Protein AF-A0A2G2QTU4-F1 (afdb_monomer_lite)

Sequence (212 aa):
MMGLNGVSIANDNTQSPLYSKSPRQLLRDPNTAAVIIQAAVPAGSTVGDSFDVYVRAINATSLEGGKLWTTELRIGPPASFNDRQAHILGKAAGPIFVNPFAQPGVETNGVSQNIGRILDGGYVTMETEIQIYLDNPSHQRVRQMVGAINSAFPARPTDRRQTARGVDDSLIYINIPYDYKERREDFLQLVSHLTIDQSFPEVYAQRYATAL

pLDDT: mean 79.73, std 16.38, range [34.91, 94.75]

Secondary structure (DSSP, 8-state):
-PPPTT--GGG-GGGSTTTT--HHHHHT-TT---EEEEE-PPTTPPTT-EEEEEEEESS-S--TT-EEEEEEEESSS---TTS----EEEEEEEEPEE-TTPPTT--BTTB-TTEEEEEEEEEESSPPPEEEE-SS--HHHHHHHHHHHHHHSPPPTTSSS-SEEE-SSSEEEEPPPGGGSS-HHHHHHHHHT-----S-HHHHHHHHHTT-

Structure (mmCIF, N/CA/C/O backbone):
data_AF-A0A2G2QTU4-F1
#
_entry.id   AF-A0A2G2QTU4-F1
#
loop_
_atom_site.group_PDB
_atom_site.id
_atom_site.type_symbol
_atom_site.label_atom_id
_atom_site.label_alt_id
_atom_site.label_comp_id
_atom_site.label_asym_id
_atom_site.label_entity_id
_atom_site.label_seq_id
_atom_site.pdbx_PDB_ins_code
_atom_site.Cartn_x
_atom_site.Cartn_y
_atom_site.Cartn_z
_atom_site.occupancy
_atom_site.B_iso_or_equiv
_atom_site.auth_seq_id
_atom_site.auth_comp_id
_atom_site.auth_asym_id
_atom_site.auth_atom_id
_atom_site.pdbx_PDB_model_num
ATOM 1 N N . MET A 1 1 ? 15.790 -36.871 -9.070 1.00 36.75 1 MET A N 1
ATOM 2 C CA . MET A 1 1 ? 16.906 -35.906 -8.964 1.00 36.75 1 MET A CA 1
ATOM 3 C C . MET A 1 1 ? 16.414 -34.747 -8.115 1.00 36.75 1 MET A C 1
ATOM 5 O O . MET A 1 1 ? 15.394 -34.164 -8.455 1.00 36.75 1 MET A O 1
ATOM 9 N N . MET A 1 2 ? 17.038 -34.526 -6.959 1.00 34.91 2 MET A N 1
ATOM 10 C CA . MET A 1 2 ? 16.611 -33.573 -5.928 1.00 34.91 2 MET A CA 1
ATOM 11 C C . MET A 1 2 ? 16.889 -32.138 -6.398 1.00 34.91 2 MET A C 1
ATOM 13 O O . MET A 1 2 ? 18.041 -31.789 -6.645 1.00 34.91 2 MET A O 1
ATOM 17 N N . GLY A 1 3 ? 15.839 -31.331 -6.557 1.00 37.81 3 GLY A N 1
ATOM 18 C CA . GLY A 1 3 ? 15.961 -29.902 -6.838 1.00 37.81 3 GLY A CA 1
ATOM 19 C C . GLY A 1 3 ? 16.483 -29.159 -5.611 1.00 37.81 3 GLY A C 1
ATOM 20 O O . GLY A 1 3 ? 16.052 -29.423 -4.490 1.00 37.81 3 GLY A O 1
ATOM 21 N N . LEU A 1 4 ? 17.433 -28.249 -5.822 1.00 44.66 4 LEU A N 1
ATOM 22 C CA . LEU A 1 4 ? 17.931 -27.345 -4.790 1.00 44.66 4 LEU A CA 1
ATOM 23 C C . LEU A 1 4 ? 16.778 -26.481 -4.254 1.00 44.66 4 LEU A C 1
ATOM 25 O O . LEU A 1 4 ? 16.040 -25.858 -5.019 1.00 44.66 4 LEU A O 1
ATOM 29 N N . ASN A 1 5 ? 16.641 -26.462 -2.929 1.00 41.09 5 ASN A N 1
ATOM 30 C CA . ASN A 1 5 ? 15.650 -25.683 -2.194 1.00 41.09 5 ASN A CA 1
ATOM 31 C C . ASN A 1 5 ? 15.670 -24.207 -2.626 1.00 41.09 5 ASN A C 1
ATOM 33 O O . ASN A 1 5 ? 16.677 -23.525 -2.448 1.00 41.09 5 ASN A O 1
ATOM 37 N N . GLY A 1 6 ? 14.542 -23.711 -3.142 1.00 44.19 6 GLY A N 1
ATOM 38 C CA . GLY A 1 6 ? 14.292 -22.275 -3.325 1.00 44.19 6 GLY A CA 1
ATOM 39 C C . GLY A 1 6 ? 14.057 -21.794 -4.759 1.00 44.19 6 GLY A C 1
ATOM 40 O O . GLY A 1 6 ? 13.685 -20.637 -4.936 1.00 44.19 6 GLY A O 1
ATOM 41 N N . VAL A 1 7 ? 14.208 -22.647 -5.778 1.00 45.44 7 VAL A N 1
ATOM 42 C CA . VAL A 1 7 ? 13.825 -22.303 -7.159 1.00 45.44 7 VAL A CA 1
ATOM 43 C C . VAL A 1 7 ? 12.524 -23.021 -7.503 1.00 45.44 7 VAL A C 1
ATOM 45 O O . VAL A 1 7 ? 12.511 -24.205 -7.827 1.00 45.44 7 VAL A O 1
ATOM 48 N N . SER A 1 8 ? 11.406 -22.307 -7.392 1.00 38.09 8 SER A N 1
ATOM 49 C CA . SER A 1 8 ? 10.101 -22.777 -7.858 1.00 38.09 8 SER A CA 1
ATOM 50 C C . SER A 1 8 ? 10.175 -23.133 -9.347 1.00 38.09 8 SER A C 1
ATOM 52 O O . SER A 1 8 ? 10.730 -22.370 -10.133 1.00 38.09 8 SER A O 1
ATOM 54 N N . ILE A 1 9 ? 9.555 -24.247 -9.749 1.00 44.34 9 ILE A N 1
ATOM 55 C CA . ILE A 1 9 ? 9.483 -24.749 -11.141 1.00 44.34 9 ILE A CA 1
ATOM 56 C C . ILE A 1 9 ? 8.871 -23.709 -12.113 1.00 44.34 9 ILE A C 1
ATOM 58 O O . ILE A 1 9 ? 9.088 -23.772 -13.315 1.00 44.34 9 ILE A O 1
ATOM 62 N N . ALA A 1 10 ? 8.188 -22.681 -11.597 1.00 45.41 10 ALA A N 1
ATOM 63 C CA . ALA A 1 10 ? 7.714 -21.525 -12.364 1.00 45.41 10 ALA A CA 1
ATOM 64 C C . ALA A 1 10 ? 8.833 -20.597 -12.905 1.00 45.41 10 ALA A C 1
ATOM 66 O O . ALA A 1 10 ? 8.550 -19.725 -13.723 1.00 45.41 10 ALA A O 1
ATOM 67 N N . ASN A 1 11 ? 10.086 -20.777 -12.468 1.00 48.53 11 ASN A N 1
ATOM 68 C CA . ASN A 1 11 ? 11.271 -20.041 -12.926 1.00 48.53 11 ASN A CA 1
ATOM 69 C C . ASN A 1 11 ? 12.156 -20.899 -13.845 1.00 48.53 11 ASN A C 1
ATOM 71 O O . ASN A 1 11 ? 13.383 -20.905 -13.699 1.00 48.53 11 ASN A O 1
ATOM 75 N N . ASP A 1 12 ? 11.562 -21.648 -14.776 1.00 47.06 12 ASP A N 1
ATOM 76 C CA . ASP A 1 12 ? 12.336 -22.347 -15.802 1.00 47.06 12 ASP A CA 1
ATOM 77 C C . ASP A 1 12 ? 12.959 -21.336 -16.781 1.00 47.06 12 ASP A C 1
ATOM 79 O O . ASP A 1 12 ? 12.414 -20.984 -17.826 1.00 47.06 12 ASP A O 1
ATOM 83 N N . ASN A 1 13 ? 14.119 -20.812 -16.390 1.00 52.59 13 ASN A N 1
ATOM 84 C CA . ASN A 1 13 ? 14.916 -19.884 -17.178 1.00 52.59 13 ASN A CA 1
ATOM 85 C C . ASN A 1 13 ? 15.785 -20.607 -18.218 1.00 52.59 13 ASN A C 1
ATOM 87 O O . ASN A 1 13 ? 16.610 -19.945 -18.840 1.00 52.59 13 ASN A O 1
ATOM 91 N N . THR A 1 14 ? 15.641 -21.924 -18.426 1.00 54.16 14 THR A N 1
ATOM 92 C CA . THR A 1 14 ? 16.480 -22.689 -19.376 1.00 54.16 14 THR A CA 1
ATOM 93 C C . THR A 1 14 ? 16.337 -22.220 -20.825 1.00 54.16 14 THR A C 1
ATOM 95 O O . THR A 1 14 ? 17.278 -22.361 -21.601 1.00 54.16 14 THR A O 1
ATOM 98 N N . GLN A 1 15 ? 15.209 -21.591 -21.175 1.00 52.56 15 GLN A N 1
ATOM 99 C CA . GLN A 1 15 ? 14.988 -20.950 -22.481 1.00 52.56 15 GLN A CA 1
ATOM 100 C C . GLN A 1 15 ? 15.140 -19.422 -22.465 1.00 52.56 15 GLN A C 1
ATOM 102 O O . GLN A 1 15 ? 14.932 -18.761 -23.481 1.00 52.56 15 GLN A O 1
ATOM 107 N N . SER A 1 16 ? 15.499 -18.835 -21.323 1.00 59.88 16 SER A N 1
ATOM 108 C CA . SER A 1 16 ? 15.702 -17.393 -21.221 1.00 59.88 16 SER A CA 1
ATOM 109 C C . SER A 1 16 ? 17.068 -17.011 -21.813 1.00 59.88 16 SER A C 1
ATOM 111 O O . SER A 1 16 ? 18.056 -17.692 -21.519 1.00 59.88 16 SER A O 1
ATOM 113 N N . PRO A 1 17 ? 17.193 -15.886 -22.550 1.00 61.97 17 PRO A N 1
ATOM 114 C CA . PRO A 1 17 ? 18.469 -15.359 -23.071 1.00 61.97 17 PRO A CA 1
ATOM 115 C C . PRO A 1 17 ? 19.563 -15.126 -22.008 1.00 61.97 17 PRO A C 1
ATOM 117 O O . PRO A 1 17 ? 20.691 -14.743 -22.325 1.00 61.97 17 PRO A O 1
ATOM 120 N N . LEU A 1 18 ? 19.210 -15.302 -20.737 1.00 66.44 18 LEU A N 1
ATOM 121 C CA . LEU A 1 18 ? 20.008 -15.062 -19.545 1.00 66.44 18 LEU A CA 1
ATOM 122 C C . LEU A 1 18 ? 20.666 -16.336 -18.993 1.00 66.44 18 LEU A C 1
ATOM 124 O O . LEU A 1 18 ? 21.583 -16.220 -18.184 1.00 66.44 18 LEU A O 1
ATOM 128 N N . TYR A 1 19 ? 20.229 -17.532 -19.414 1.00 67.38 19 TYR A N 1
ATOM 129 C CA . TYR A 1 19 ? 20.608 -18.816 -18.802 1.00 67.38 19 TYR A CA 1
ATOM 130 C C . TYR A 1 19 ? 22.124 -19.065 -18.746 1.00 67.38 19 TYR A C 1
ATOM 132 O O . TYR A 1 19 ? 22.626 -19.658 -17.796 1.00 67.38 19 TYR A O 1
ATOM 140 N N . SER A 1 20 ? 22.872 -18.576 -19.737 1.00 76.50 20 SER A N 1
ATOM 141 C CA . SER A 1 20 ? 24.321 -18.777 -19.848 1.00 76.50 20 SER A CA 1
ATOM 142 C C . SER A 1 20 ? 25.154 -17.537 -19.498 1.00 76.50 20 SER A C 1
ATOM 144 O O . SER A 1 20 ? 26.347 -17.501 -19.807 1.00 76.50 20 SER A O 1
ATOM 146 N N . LYS A 1 21 ? 24.554 -16.492 -18.908 1.00 81.31 21 LYS A N 1
ATOM 147 C CA . LYS A 1 21 ? 25.248 -15.228 -18.609 1.00 81.31 21 LYS A CA 1
ATOM 148 C C . LYS A 1 21 ? 25.670 -15.163 -17.146 1.00 81.31 21 LYS A C 1
ATOM 150 O O . LYS A 1 21 ? 24.880 -15.391 -16.237 1.00 81.31 21 LYS A O 1
ATOM 155 N N . SER A 1 22 ? 26.921 -14.776 -16.907 1.00 86.69 22 SER A N 1
ATOM 156 C CA . SER A 1 22 ? 27.366 -14.401 -15.559 1.00 86.69 22 SER A CA 1
ATOM 157 C C . SER A 1 22 ? 26.659 -13.116 -15.088 1.00 86.69 22 SER A C 1
ATOM 159 O O . SER A 1 22 ? 26.291 -12.288 -15.926 1.00 86.69 22 SER A O 1
ATOM 161 N N . PRO A 1 23 ? 26.543 -12.858 -13.769 1.00 82.00 23 PRO A N 1
ATOM 162 C CA . PRO A 1 23 ? 25.904 -11.640 -13.258 1.00 82.00 23 PRO A CA 1
ATOM 163 C C . PRO A 1 23 ? 26.487 -10.340 -13.835 1.00 82.00 23 PRO A C 1
ATOM 165 O O . PRO A 1 23 ? 25.753 -9.413 -14.159 1.00 82.00 23 PRO A O 1
ATOM 168 N N . ARG A 1 24 ? 27.812 -10.277 -14.040 1.00 84.38 24 ARG A N 1
ATOM 169 C CA . ARG A 1 24 ? 28.466 -9.112 -14.666 1.00 84.38 24 ARG A CA 1
ATOM 170 C C . ARG A 1 24 ? 28.105 -8.944 -16.140 1.00 84.38 24 ARG A C 1
ATOM 172 O O . ARG A 1 24 ? 28.006 -7.812 -16.599 1.00 84.38 24 ARG A O 1
ATOM 179 N N . GLN A 1 25 ? 27.954 -10.040 -16.882 1.00 85.94 25 GLN A N 1
ATOM 180 C CA . GLN A 1 25 ? 27.528 -9.991 -18.284 1.00 85.94 25 GLN A CA 1
ATOM 181 C C . GLN A 1 25 ? 26.062 -9.585 -18.392 1.00 85.94 25 GLN A C 1
ATOM 183 O O . GLN A 1 25 ? 25.722 -8.800 -19.264 1.00 85.94 25 GLN A O 1
ATOM 188 N N . LEU A 1 26 ? 25.224 -10.065 -17.473 1.00 83.75 26 LEU A N 1
ATOM 189 C CA . LEU A 1 26 ? 23.811 -9.720 -17.405 1.00 83.75 26 LEU A CA 1
ATOM 190 C C . LEU A 1 26 ? 23.604 -8.229 -17.100 1.00 83.75 26 LEU A C 1
ATOM 192 O O . LEU A 1 26 ? 22.824 -7.582 -17.787 1.00 83.75 26 LEU A O 1
ATOM 196 N N . LEU A 1 27 ? 24.345 -7.662 -16.140 1.00 82.38 27 LEU A N 1
ATOM 197 C CA . LEU A 1 27 ? 24.279 -6.227 -15.810 1.00 82.38 27 LEU A CA 1
ATOM 198 C C . LEU A 1 27 ? 24.825 -5.306 -16.913 1.00 82.38 27 LEU A C 1
ATOM 200 O O . LEU A 1 27 ? 24.530 -4.116 -16.916 1.00 82.38 27 LEU A O 1
ATOM 204 N N . ARG A 1 28 ? 25.659 -5.835 -17.814 1.00 84.62 28 ARG A N 1
ATOM 205 C CA . ARG A 1 28 ? 26.199 -5.103 -18.972 1.00 84.62 28 ARG A CA 1
ATOM 206 C C . ARG A 1 28 ? 25.393 -5.327 -20.248 1.00 84.62 28 ARG A C 1
ATOM 208 O O . ARG A 1 28 ? 25.727 -4.742 -21.274 1.00 84.62 28 ARG A O 1
ATOM 215 N N . ASP A 1 29 ? 24.394 -6.202 -20.208 1.00 84.69 29 ASP A N 1
ATOM 216 C CA . ASP A 1 29 ? 23.559 -6.496 -21.362 1.00 84.69 29 ASP A CA 1
ATOM 217 C C . ASP A 1 29 ? 22.678 -5.281 -21.680 1.00 84.69 29 ASP A C 1
ATOM 219 O O . ASP A 1 29 ? 21.981 -4.806 -20.781 1.00 84.69 29 ASP A O 1
ATOM 223 N N . PRO A 1 30 ? 22.660 -4.782 -22.929 1.00 83.44 30 PRO A N 1
ATOM 224 C CA . PRO A 1 30 ? 21.759 -3.699 -23.323 1.00 83.44 30 PRO A CA 1
ATOM 225 C C . PRO A 1 30 ? 20.271 -4.046 -23.157 1.00 83.44 30 PRO A C 1
ATOM 227 O O . PRO A 1 30 ? 19.452 -3.138 -23.061 1.00 83.44 30 PRO A O 1
ATOM 230 N N . ASN A 1 31 ? 19.914 -5.333 -23.091 1.00 84.81 31 ASN A N 1
ATOM 231 C CA . ASN A 1 31 ? 18.543 -5.793 -22.843 1.00 84.81 31 ASN A CA 1
ATOM 232 C C . ASN A 1 31 ? 18.204 -5.924 -21.347 1.00 84.81 31 ASN A C 1
ATOM 234 O O . ASN A 1 31 ? 17.111 -6.375 -21.005 1.00 84.81 31 ASN A O 1
ATOM 238 N N . THR A 1 32 ? 19.123 -5.553 -20.450 1.00 88.06 32 THR A N 1
ATOM 239 C CA . THR A 1 32 ? 18.883 -5.520 -19.005 1.00 88.06 3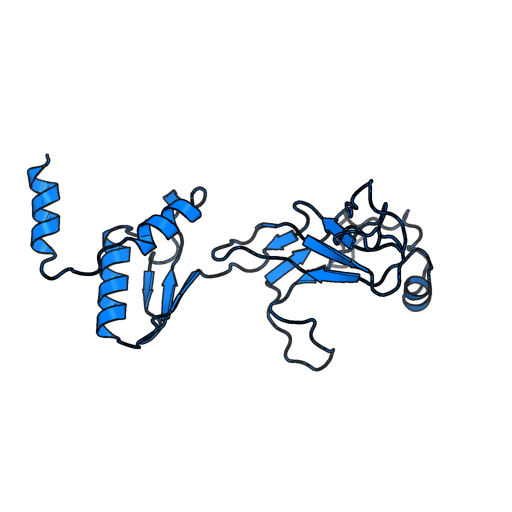2 THR A CA 1
ATOM 240 C C . THR A 1 32 ? 18.847 -4.076 -18.522 1.00 88.06 32 THR A C 1
ATOM 242 O O . THR A 1 32 ? 19.830 -3.342 -18.619 1.00 88.06 32 THR A O 1
ATOM 245 N N . ALA A 1 33 ? 17.729 -3.685 -17.917 1.00 90.19 33 ALA A N 1
ATOM 246 C CA . ALA A 1 33 ? 17.580 -2.383 -17.285 1.00 90.19 33 ALA A CA 1
ATOM 247 C C . ALA A 1 33 ? 17.663 -2.504 -15.757 1.00 90.19 33 ALA A C 1
ATOM 249 O O . ALA A 1 33 ? 17.021 -3.358 -15.146 1.00 90.19 33 ALA A O 1
ATOM 250 N N . ALA A 1 34 ? 18.421 -1.608 -15.131 1.00 90.94 34 ALA A N 1
ATOM 251 C CA . ALA A 1 34 ? 18.298 -1.305 -13.715 1.00 90.94 34 ALA A CA 1
ATOM 252 C C . ALA A 1 34 ? 17.122 -0.340 -13.524 1.00 90.94 34 ALA A C 1
ATOM 254 O O . ALA A 1 34 ? 17.031 0.692 -14.199 1.00 90.94 34 ALA A O 1
ATOM 255 N N . VAL A 1 35 ? 16.223 -0.676 -12.602 1.00 92.50 35 VAL A N 1
ATOM 256 C CA . VAL A 1 35 ? 14.979 0.065 -12.378 1.00 92.50 35 VAL A CA 1
ATOM 257 C C . VAL A 1 35 ? 14.797 0.416 -10.906 1.00 92.50 35 VAL A C 1
ATOM 259 O O . VAL A 1 35 ? 15.212 -0.326 -10.017 1.00 92.50 35 VAL A O 1
ATOM 262 N N . ILE A 1 36 ? 14.149 1.550 -10.657 1.00 92.19 36 ILE A N 1
ATOM 263 C CA . ILE A 1 36 ? 13.589 1.917 -9.358 1.00 92.19 36 ILE A CA 1
ATOM 264 C C . ILE A 1 36 ? 12.128 1.501 -9.365 1.00 92.19 36 ILE A C 1
ATOM 266 O O . ILE A 1 36 ? 11.394 1.776 -10.317 1.00 92.19 36 ILE A O 1
ATOM 270 N N . ILE A 1 37 ? 11.720 0.854 -8.282 1.00 92.38 37 ILE A N 1
ATOM 271 C CA . ILE A 1 37 ? 10.371 0.344 -8.106 1.00 92.38 37 ILE A CA 1
ATOM 272 C C . ILE A 1 37 ? 9.730 1.072 -6.942 1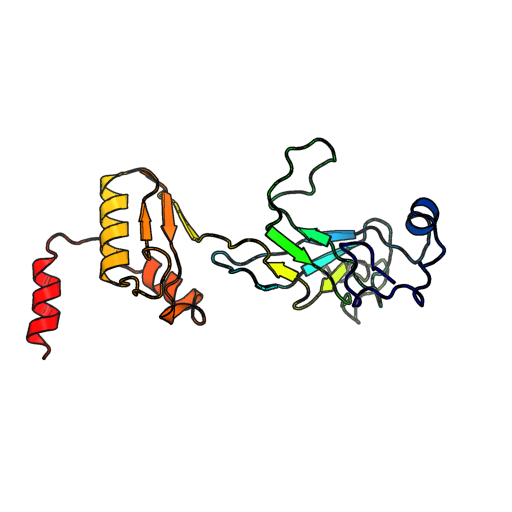.00 92.38 37 ILE A C 1
ATOM 274 O O . ILE A 1 37 ? 10.330 1.208 -5.875 1.00 92.38 37 ILE A O 1
ATOM 278 N N . GLN A 1 38 ? 8.511 1.542 -7.158 1.00 92.12 38 GLN A N 1
ATOM 279 C CA . GLN A 1 38 ? 7.700 2.199 -6.147 1.00 92.12 38 GLN A CA 1
ATOM 280 C C . GLN A 1 38 ? 6.304 1.596 -6.186 1.00 92.12 38 GLN A C 1
ATOM 282 O O . GLN A 1 38 ? 5.775 1.314 -7.254 1.00 92.12 38 GLN A O 1
ATOM 287 N N . ALA A 1 39 ? 5.698 1.398 -5.028 1.00 91.06 39 ALA A N 1
ATOM 288 C CA . ALA A 1 39 ? 4.333 0.914 -4.927 1.00 91.06 39 ALA A CA 1
ATOM 289 C C . ALA A 1 39 ? 3.663 1.559 -3.720 1.00 91.06 39 ALA A C 1
ATOM 291 O O . ALA A 1 39 ? 4.332 1.891 -2.738 1.00 91.06 39 ALA A O 1
ATOM 292 N N . ALA A 1 40 ? 2.348 1.723 -3.801 1.00 87.62 40 ALA A N 1
ATOM 293 C CA . ALA A 1 40 ? 1.527 2.128 -2.674 1.00 87.62 40 ALA A CA 1
ATOM 294 C C . ALA A 1 40 ? 0.765 0.894 -2.190 1.00 87.62 40 ALA A C 1
ATOM 296 O O . ALA A 1 40 ? -0.102 0.386 -2.894 1.00 87.62 40 ALA A O 1
ATOM 297 N N . VAL A 1 41 ? 1.117 0.402 -1.004 1.00 86.06 41 VAL A N 1
ATOM 298 C CA . VAL A 1 41 ? 0.385 -0.688 -0.354 1.00 86.06 41 VAL A CA 1
ATOM 299 C C . VAL A 1 41 ? -0.687 -0.059 0.535 1.00 86.06 41 VAL A C 1
ATOM 301 O O . VAL A 1 41 ? -0.330 0.749 1.399 1.00 86.06 41 VAL A O 1
ATOM 304 N N . PRO A 1 42 ? -1.977 -0.393 0.359 1.00 79.44 42 PRO A N 1
ATOM 305 C CA . PRO A 1 42 ? -3.030 0.103 1.236 1.00 79.44 42 PRO A CA 1
ATOM 306 C C . PRO A 1 42 ? -2.769 -0.260 2.707 1.00 79.44 42 PRO A C 1
ATOM 308 O O . PRO A 1 42 ? -2.243 -1.335 3.023 1.00 79.44 42 PRO A O 1
ATOM 311 N N . ALA A 1 43 ? -3.149 0.621 3.632 1.00 79.25 43 ALA A N 1
ATOM 312 C CA . ALA A 1 43 ? -3.136 0.288 5.055 1.00 79.25 43 ALA A CA 1
ATOM 313 C C . ALA A 1 43 ? -4.188 -0.796 5.349 1.00 79.25 43 ALA A C 1
ATOM 315 O O . ALA A 1 43 ? -5.286 -0.753 4.797 1.00 79.25 43 ALA A O 1
ATOM 316 N N . GLY A 1 44 ? -3.870 -1.763 6.213 1.00 79.19 44 GLY A N 1
ATOM 317 C CA . GLY A 1 44 ? -4.780 -2.880 6.497 1.00 79.19 44 GLY A CA 1
ATOM 318 C C . GLY A 1 44 ? -4.727 -4.008 5.468 1.00 79.19 44 GLY A C 1
ATOM 319 O O . GLY A 1 44 ? -5.610 -4.866 5.468 1.00 79.19 44 GLY A O 1
ATOM 320 N N . SER A 1 45 ? -3.727 -4.004 4.583 1.00 84.94 45 SER A N 1
ATOM 321 C CA . SER A 1 45 ? -3.525 -5.074 3.610 1.00 84.94 45 SER A CA 1
ATOM 322 C C . SER A 1 45 ? -3.078 -6.350 4.312 1.00 84.94 45 SER A C 1
ATOM 324 O O . SER A 1 45 ? -2.225 -6.347 5.199 1.00 84.94 45 SER A O 1
ATOM 326 N N . THR A 1 46 ? -3.641 -7.463 3.883 1.00 83.69 46 THR A N 1
ATOM 327 C CA . THR A 1 46 ? -3.369 -8.811 4.370 1.00 83.69 46 THR A CA 1
ATOM 328 C C . THR A 1 46 ? -2.393 -9.541 3.452 1.00 83.69 46 THR A C 1
ATOM 330 O O . THR A 1 46 ? -2.180 -9.145 2.307 1.00 83.69 46 THR A O 1
ATOM 333 N N . VAL A 1 47 ? -1.765 -10.613 3.943 1.00 87.50 47 VAL A N 1
ATOM 334 C CA . VAL A 1 47 ? -0.853 -11.416 3.112 1.00 87.50 47 VAL A CA 1
ATOM 335 C C . VAL A 1 47 ? -1.600 -11.953 1.893 1.00 87.50 47 VAL A C 1
ATOM 337 O O . VAL A 1 47 ? -2.636 -12.600 2.034 1.00 87.50 47 VAL A O 1
ATOM 340 N N . GLY A 1 48 ? -1.034 -11.723 0.711 1.00 88.38 48 GLY A N 1
ATOM 341 C CA . GLY A 1 48 ? -1.609 -12.130 -0.567 1.00 88.38 48 GLY A CA 1
ATOM 342 C C . GLY A 1 48 ? -2.480 -11.072 -1.243 1.00 88.38 48 GLY A C 1
ATOM 343 O O . GLY A 1 48 ? -2.771 -11.254 -2.421 1.00 88.38 48 GLY A O 1
ATOM 344 N N . ASP A 1 49 ? -2.838 -9.973 -0.564 1.00 88.62 49 ASP A N 1
ATOM 345 C CA . ASP A 1 49 ? -3.454 -8.831 -1.249 1.00 88.62 49 ASP A CA 1
ATOM 346 C C . ASP A 1 49 ? -2.482 -8.301 -2.306 1.00 88.62 49 ASP A C 1
ATOM 348 O O . ASP A 1 49 ? -1.267 -8.214 -2.079 1.00 88.62 49 ASP A O 1
ATOM 352 N N . SER A 1 50 ? -3.022 -7.964 -3.468 1.00 91.38 50 SER A N 1
ATOM 353 C CA . SER A 1 50 ? -2.253 -7.501 -4.608 1.00 91.38 50 SER A CA 1
ATOM 354 C C . SER A 1 50 ? -2.287 -5.979 -4.742 1.00 91.38 50 SER A C 1
ATOM 356 O O . SER A 1 50 ? -3.155 -5.297 -4.191 1.00 91.38 50 SER A O 1
ATOM 358 N N . PHE A 1 51 ? -1.286 -5.420 -5.420 1.00 92.75 51 PHE A N 1
ATOM 359 C CA . PHE A 1 51 ? -1.183 -3.982 -5.649 1.00 92.75 51 PHE A CA 1
ATOM 360 C C . PHE A 1 51 ? -0.405 -3.655 -6.923 1.00 92.75 51 PHE A C 1
ATOM 362 O O . PHE A 1 51 ? 0.443 -4.420 -7.393 1.00 92.75 51 PHE A O 1
ATOM 369 N N . ASP A 1 52 ? -0.666 -2.461 -7.444 1.00 94.31 52 ASP A N 1
ATOM 370 C CA . ASP A 1 52 ? 0.022 -1.931 -8.611 1.00 94.31 52 ASP A CA 1
ATOM 371 C C . ASP A 1 52 ? 1.422 -1.428 -8.270 1.00 94.31 52 ASP A C 1
ATOM 373 O O . ASP A 1 52 ? 1.695 -0.862 -7.205 1.00 94.31 52 ASP A O 1
ATOM 377 N N . VAL A 1 53 ? 2.320 -1.590 -9.234 1.00 94.69 53 VAL A N 1
ATOM 378 C CA . VAL A 1 53 ? 3.732 -1.258 -9.083 1.00 94.69 53 VAL A CA 1
ATOM 379 C C . VAL A 1 53 ? 4.142 -0.271 -10.162 1.00 94.69 53 VAL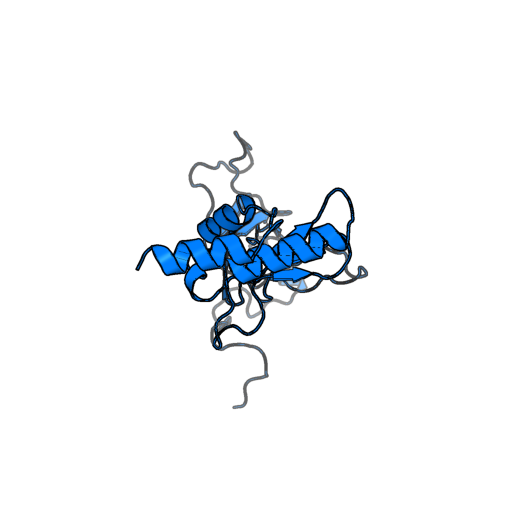 A C 1
ATOM 381 O O . VAL A 1 53 ? 3.927 -0.495 -11.348 1.00 94.69 53 VAL A O 1
ATOM 384 N N . TYR A 1 54 ? 4.769 0.825 -9.759 1.00 94.12 54 TYR A N 1
ATOM 385 C CA . TYR A 1 54 ? 5.368 1.815 -10.638 1.00 94.12 54 TYR A CA 1
ATOM 386 C C . TYR A 1 54 ? 6.851 1.509 -10.849 1.00 94.12 54 TYR A C 1
ATOM 388 O O . TYR A 1 54 ? 7.590 1.240 -9.898 1.00 94.12 54 TYR A O 1
ATOM 396 N N . VAL A 1 55 ? 7.290 1.562 -12.103 1.00 94.12 55 VAL A N 1
ATOM 397 C CA . VAL A 1 55 ? 8.650 1.211 -12.514 1.00 94.12 55 VAL A CA 1
ATOM 398 C C . VAL A 1 55 ? 9.261 2.378 -13.274 1.00 94.12 55 VAL A C 1
ATOM 400 O O . VAL A 1 55 ? 8.652 2.920 -14.196 1.00 94.12 55 VAL A O 1
ATOM 403 N N . ARG A 1 56 ? 10.488 2.750 -12.910 1.00 92.38 56 ARG A N 1
ATOM 404 C CA . ARG A 1 56 ? 11.269 3.787 -13.590 1.00 92.38 56 ARG A CA 1
ATOM 405 C C . ARG A 1 56 ? 12.660 3.266 -13.914 1.00 92.38 56 ARG A C 1
ATOM 407 O O . ARG A 1 56 ? 13.369 2.818 -13.015 1.00 92.38 56 ARG A O 1
ATOM 414 N N . ALA A 1 57 ? 13.075 3.351 -15.171 1.00 91.50 57 ALA A N 1
ATOM 415 C CA . ALA A 1 57 ? 14.424 2.970 -15.570 1.00 91.50 57 ALA A CA 1
ATOM 416 C C . ALA A 1 57 ? 15.474 3.990 -15.106 1.00 91.50 57 ALA A C 1
ATOM 418 O O . ALA A 1 57 ? 15.244 5.197 -15.163 1.00 91.50 57 ALA A O 1
ATOM 419 N N . ILE A 1 58 ? 16.640 3.495 -14.681 1.00 89.44 58 ILE A N 1
ATOM 420 C CA . ILE A 1 58 ? 17.819 4.317 -14.360 1.00 89.44 58 ILE A CA 1
ATOM 421 C C . ILE A 1 58 ? 18.749 4.419 -15.575 1.00 89.44 58 ILE A C 1
ATOM 423 O O . ILE A 1 58 ? 19.290 5.484 -15.855 1.00 89.44 58 ILE A O 1
ATOM 427 N N . ASN A 1 59 ? 18.960 3.307 -16.283 1.00 87.62 59 ASN A N 1
ATOM 428 C CA . ASN A 1 59 ? 19.970 3.179 -17.340 1.00 87.62 59 ASN A CA 1
ATOM 429 C C . ASN A 1 59 ? 19.390 2.774 -18.708 1.00 87.62 59 ASN A C 1
ATOM 431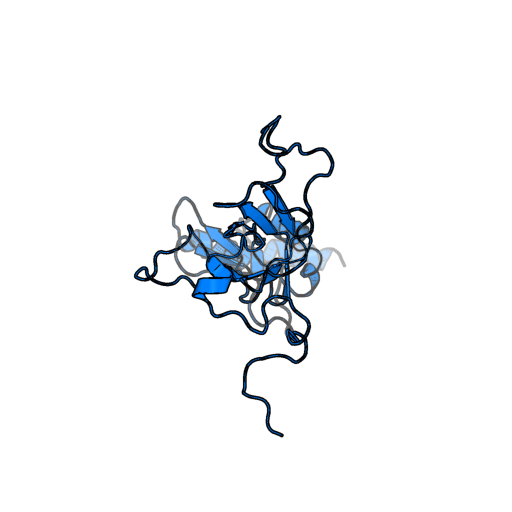 O O . ASN A 1 59 ? 20.160 2.418 -19.597 1.00 87.62 59 ASN A O 1
ATOM 435 N N . ALA A 1 60 ? 18.065 2.801 -18.877 1.00 86.75 60 ALA A N 1
ATOM 436 C CA . ALA A 1 60 ? 17.395 2.435 -20.124 1.00 86.75 60 ALA A CA 1
ATOM 437 C C . ALA A 1 60 ? 16.479 3.559 -20.624 1.00 86.75 60 ALA A C 1
ATOM 439 O O . ALA A 1 60 ? 15.897 4.308 -19.838 1.00 86.75 60 ALA A O 1
ATOM 440 N N . THR A 1 61 ? 16.352 3.663 -21.947 1.00 84.94 61 THR A N 1
ATOM 441 C CA . THR A 1 61 ? 15.517 4.664 -22.631 1.00 84.94 61 THR A CA 1
ATOM 442 C C . THR A 1 61 ? 14.069 4.208 -22.817 1.00 84.94 61 THR A C 1
ATOM 444 O O . THR A 1 61 ? 13.188 5.051 -22.975 1.00 84.94 61 THR A O 1
ATOM 447 N N . SER A 1 62 ? 13.817 2.896 -22.764 1.00 86.75 62 SER A N 1
ATOM 448 C CA . SER A 1 62 ? 12.490 2.288 -22.859 1.00 86.75 62 SER A CA 1
ATOM 449 C C . SER A 1 62 ? 12.387 1.044 -21.970 1.00 86.75 62 SER A C 1
ATOM 451 O O . SER A 1 62 ? 13.370 0.328 -21.777 1.00 86.75 62 SER A O 1
ATOM 453 N N . LEU A 1 63 ? 11.194 0.810 -21.422 1.00 90.06 63 LEU A N 1
ATOM 454 C CA . LEU A 1 63 ? 10.799 -0.396 -20.685 1.00 90.06 63 LEU A CA 1
ATOM 455 C C . LEU A 1 63 ? 9.802 -1.266 -21.469 1.00 90.06 63 LEU A C 1
ATOM 457 O O . LEU A 1 63 ? 9.246 -2.219 -20.920 1.00 90.06 63 LEU A O 1
ATOM 461 N N . GLU A 1 64 ? 9.542 -0.929 -22.732 1.00 89.38 64 GLU A N 1
ATOM 462 C CA . GLU A 1 64 ? 8.590 -1.645 -23.578 1.00 89.38 64 GLU A CA 1
ATOM 463 C C . GLU A 1 64 ? 8.968 -3.126 -23.729 1.00 89.38 64 GLU A C 1
ATOM 465 O O . GLU A 1 64 ? 10.132 -3.475 -23.926 1.00 89.38 64 GLU A O 1
ATOM 470 N N . GLY A 1 65 ? 7.979 -4.015 -23.592 1.00 87.50 65 GLY A N 1
ATOM 471 C CA . GLY A 1 65 ? 8.187 -5.467 -23.651 1.00 87.50 65 GLY A CA 1
ATOM 472 C C . GLY A 1 65 ? 8.992 -6.047 -22.480 1.00 87.50 65 GLY A C 1
ATOM 473 O O . GLY A 1 65 ? 9.259 -7.249 -22.453 1.00 87.50 65 GLY A O 1
ATOM 474 N N . GLY A 1 66 ? 9.375 -5.220 -21.503 1.00 90.00 66 GLY A N 1
ATOM 475 C CA . GLY A 1 66 ? 10.140 -5.638 -20.339 1.00 90.00 66 GLY A CA 1
ATOM 476 C C . GLY A 1 66 ? 9.333 -6.511 -19.378 1.00 90.00 66 GLY A C 1
ATOM 477 O O . GLY A 1 66 ? 8.113 -6.393 -19.249 1.00 90.00 66 GLY A O 1
ATOM 478 N N . LYS A 1 67 ? 10.035 -7.372 -18.638 1.00 92.44 67 LYS A N 1
ATOM 479 C CA . LYS A 1 67 ? 9.482 -8.128 -17.509 1.00 92.44 67 LYS A CA 1
ATOM 480 C C . LYS A 1 67 ? 10.326 -7.864 -16.274 1.00 92.44 67 LYS A C 1
ATOM 482 O O . LYS A 1 67 ? 11.531 -8.102 -16.282 1.00 92.44 67 LYS A O 1
ATOM 487 N N . LEU A 1 68 ? 9.680 -7.414 -15.208 1.00 93.44 68 LEU A N 1
ATOM 488 C CA . LEU A 1 68 ? 10.309 -7.264 -13.910 1.00 93.44 68 LEU A CA 1
ATOM 489 C C . LEU A 1 68 ? 10.529 -8.640 -13.272 1.00 93.44 68 LEU A C 1
ATOM 491 O O . LEU A 1 68 ? 9.599 -9.448 -13.162 1.00 93.44 68 LEU A O 1
ATOM 495 N N . TRP A 1 69 ? 11.752 -8.884 -12.809 1.00 90.19 69 TRP A N 1
ATOM 496 C CA . TRP A 1 69 ? 12.065 -10.034 -11.963 1.00 90.19 69 TRP A CA 1
ATOM 497 C C . TRP A 1 69 ? 11.663 -9.789 -10.518 1.00 90.19 69 TRP A C 1
ATOM 499 O O . TRP A 1 69 ? 11.621 -8.649 -10.059 1.00 90.19 69 TRP A O 1
ATOM 509 N N . THR A 1 70 ? 11.416 -10.880 -9.793 1.00 90.69 70 THR A N 1
ATOM 510 C CA . THR A 1 70 ? 11.001 -10.842 -8.392 1.00 90.69 70 THR A CA 1
ATOM 511 C C . THR A 1 70 ? 11.869 -9.891 -7.584 1.00 90.69 70 THR A C 1
ATOM 513 O O . THR A 1 70 ? 13.053 -10.144 -7.368 1.00 90.69 70 THR A O 1
ATOM 516 N N . THR A 1 71 ? 11.252 -8.803 -7.139 1.00 91.56 71 THR A N 1
ATOM 517 C CA . THR A 1 71 ? 11.900 -7.757 -6.360 1.00 91.56 71 THR A CA 1
ATOM 518 C C . THR A 1 71 ? 11.186 -7.607 -5.031 1.00 91.56 71 THR A C 1
ATOM 520 O O . THR A 1 71 ? 9.959 -7.569 -4.973 1.00 91.56 71 THR A O 1
ATOM 523 N N . GLU A 1 72 ? 11.956 -7.544 -3.953 1.00 91.38 72 GLU A N 1
ATOM 524 C CA . GLU A 1 72 ? 11.436 -7.321 -2.608 1.00 91.38 72 GLU A CA 1
ATOM 525 C C . GLU A 1 72 ? 11.225 -5.827 -2.363 1.00 91.38 72 GLU A C 1
ATOM 527 O O . GLU A 1 72 ? 12.112 -5.013 -2.621 1.00 91.38 72 GLU A O 1
ATOM 532 N N . LEU A 1 73 ? 10.054 -5.475 -1.842 1.00 90.19 73 LEU A N 1
ATOM 533 C CA . LEU A 1 73 ? 9.661 -4.110 -1.521 1.00 90.19 73 LEU A CA 1
ATOM 534 C C . LEU A 1 73 ? 9.675 -3.897 -0.010 1.00 90.19 73 LEU A C 1
ATOM 536 O O . LEU A 1 73 ? 9.274 -4.763 0.773 1.00 90.19 73 LEU A O 1
ATOM 540 N N . ARG A 1 74 ? 10.151 -2.722 0.399 1.00 87.25 74 ARG A N 1
ATOM 541 C CA . ARG A 1 74 ? 10.368 -2.336 1.797 1.00 87.25 74 ARG A CA 1
ATOM 542 C C . ARG A 1 74 ? 9.879 -0.907 2.013 1.00 87.25 74 ARG A C 1
ATOM 544 O O . ARG A 1 74 ? 9.822 -0.131 1.063 1.00 87.25 74 ARG A O 1
ATOM 551 N N . ILE A 1 75 ? 9.529 -0.566 3.254 1.00 81.75 75 ILE A N 1
ATOM 552 C CA . ILE A 1 75 ? 9.148 0.809 3.611 1.00 81.75 75 ILE A CA 1
ATOM 553 C C . ILE A 1 75 ? 10.369 1.717 3.508 1.00 81.75 75 ILE A C 1
ATOM 555 O O . ILE A 1 75 ? 11.424 1.402 4.059 1.00 81.75 75 ILE A O 1
ATOM 559 N N . GLY A 1 76 ? 10.174 2.879 2.891 1.00 74.38 76 GLY A N 1
ATOM 560 C CA . GLY A 1 76 ? 11.168 3.941 2.835 1.00 74.38 76 GLY A CA 1
ATOM 561 C C . GLY A 1 76 ? 11.937 3.982 1.514 1.00 74.38 76 GLY A C 1
ATOM 562 O O . GLY A 1 76 ? 11.616 3.254 0.572 1.00 74.38 76 GLY A O 1
ATOM 563 N N . PRO A 1 77 ? 12.924 4.885 1.407 1.00 67.94 77 PRO A N 1
ATOM 564 C CA . PRO A 1 77 ? 13.761 4.968 0.222 1.00 67.94 77 PRO A CA 1
ATOM 565 C C . PRO A 1 77 ? 14.584 3.679 0.049 1.00 67.94 77 PRO A C 1
ATOM 567 O O . PRO A 1 77 ? 14.807 2.955 1.022 1.00 67.94 77 PRO A O 1
ATOM 570 N N . PRO A 1 78 ? 15.080 3.396 -1.170 1.00 62.03 78 PRO A N 1
ATOM 571 C CA . PRO A 1 78 ? 15.991 2.282 -1.398 1.00 62.03 78 PRO A CA 1
ATOM 572 C C . PRO A 1 78 ? 17.185 2.360 -0.435 1.00 62.03 78 PRO A C 1
ATOM 574 O O . PRO A 1 78 ? 17.989 3.290 -0.496 1.00 62.03 78 PRO A O 1
ATOM 577 N N . ALA A 1 79 ? 17.277 1.395 0.479 1.00 60.94 79 ALA A N 1
ATOM 578 C CA . ALA A 1 79 ? 18.346 1.328 1.464 1.00 60.94 79 ALA A CA 1
ATOM 579 C C . ALA A 1 79 ? 19.682 0.979 0.789 1.00 60.94 79 ALA A C 1
ATOM 581 O O . ALA A 1 79 ? 19.750 0.099 -0.072 1.00 60.94 79 ALA A O 1
ATOM 582 N N . SER A 1 80 ? 20.764 1.641 1.204 1.00 60.78 80 SER A N 1
ATOM 583 C CA . SER A 1 80 ? 22.117 1.223 0.821 1.00 60.78 80 SER A CA 1
ATOM 584 C C . SER A 1 80 ? 22.488 -0.090 1.521 1.00 60.78 80 SER A C 1
ATOM 586 O O . SER A 1 80 ? 21.953 -0.407 2.579 1.00 60.78 80 SER A O 1
ATOM 588 N N . PHE A 1 81 ? 23.441 -0.842 0.961 1.00 54.72 81 PHE A N 1
ATOM 589 C CA . PHE A 1 81 ? 23.836 -2.189 1.419 1.00 54.72 81 PHE A CA 1
ATOM 590 C C . PHE A 1 81 ? 24.181 -2.320 2.921 1.00 54.72 81 PHE A C 1
ATOM 592 O O . PHE A 1 81 ? 24.178 -3.435 3.433 1.00 54.72 81 PHE A O 1
ATOM 599 N N . ASN A 1 82 ? 24.475 -1.217 3.617 1.00 52.78 82 ASN A N 1
ATOM 600 C CA . ASN A 1 82 ? 24.864 -1.185 5.032 1.00 52.78 82 ASN A CA 1
ATOM 601 C C . ASN A 1 82 ? 23.821 -0.521 5.957 1.00 52.78 82 ASN A C 1
ATOM 603 O O . ASN A 1 82 ? 24.119 -0.239 7.115 1.00 52.78 82 ASN A O 1
ATOM 607 N N . ASP A 1 83 ? 22.625 -0.211 5.453 1.00 60.19 83 ASP A N 1
ATOM 608 C CA . ASP A 1 83 ? 21.572 0.396 6.269 1.00 60.19 83 ASP A CA 1
ATOM 609 C C . ASP A 1 83 ? 20.727 -0.672 6.983 1.00 60.19 83 ASP A C 1
ATOM 611 O O . ASP A 1 83 ? 20.675 -1.833 6.556 1.00 60.19 83 ASP A O 1
ATOM 615 N N . ARG A 1 84 ? 20.048 -0.297 8.077 1.00 57.66 84 ARG A N 1
ATOM 616 C CA . ARG A 1 84 ? 19.126 -1.210 8.770 1.00 57.66 84 ARG A CA 1
ATOM 617 C C . ARG A 1 84 ? 18.011 -1.607 7.809 1.00 57.66 84 ARG A C 1
ATOM 619 O O . ARG A 1 84 ? 17.116 -0.832 7.491 1.00 57.66 84 ARG A O 1
ATOM 626 N N . GLN A 1 85 ? 18.085 -2.849 7.358 1.00 58.97 85 GLN A N 1
ATOM 627 C CA . GLN A 1 85 ? 17.160 -3.435 6.410 1.00 58.97 85 GLN A CA 1
ATOM 628 C C . GLN A 1 85 ? 15.734 -3.466 6.984 1.00 58.97 85 GLN A C 1
ATOM 630 O O . GLN A 1 85 ? 15.420 -4.287 7.842 1.00 58.97 85 GLN A O 1
ATOM 635 N N . ALA A 1 86 ? 14.865 -2.572 6.499 1.00 65.69 86 ALA A N 1
ATOM 636 C CA . ALA A 1 86 ? 13.441 -2.570 6.832 1.00 65.69 86 ALA A CA 1
ATOM 637 C C . ALA A 1 86 ? 12.778 -3.906 6.444 1.00 65.69 86 ALA A C 1
ATOM 639 O O . ALA A 1 86 ? 13.237 -4.586 5.521 1.00 65.69 86 ALA A O 1
ATOM 640 N N . HIS A 1 87 ? 11.705 -4.288 7.142 1.00 75.62 87 HIS A N 1
ATOM 641 C CA . HIS A 1 87 ? 10.974 -5.528 6.866 1.00 75.62 87 HIS A CA 1
ATOM 642 C C . HIS A 1 87 ? 10.436 -5.547 5.427 1.00 75.62 87 HIS A C 1
ATOM 644 O O . HIS A 1 87 ? 10.028 -4.516 4.887 1.00 75.62 87 HIS A O 1
ATOM 650 N N . ILE A 1 88 ? 10.451 -6.730 4.808 1.00 83.56 88 ILE A N 1
ATOM 651 C CA . ILE A 1 88 ? 9.898 -6.940 3.467 1.00 83.56 88 ILE A CA 1
ATOM 652 C C . ILE A 1 88 ? 8.373 -6.883 3.579 1.00 83.56 88 ILE A C 1
ATOM 654 O O . ILE A 1 88 ? 7.757 -7.778 4.158 1.00 83.56 88 ILE A O 1
ATOM 658 N N . LEU A 1 89 ? 7.774 -5.825 3.036 1.00 86.69 89 LEU A N 1
ATOM 659 C CA . LEU A 1 89 ? 6.321 -5.647 3.035 1.00 86.69 89 LEU A CA 1
ATOM 660 C C . LEU A 1 89 ? 5.637 -6.442 1.932 1.00 86.69 89 LEU A C 1
ATOM 662 O O . LEU A 1 89 ? 4.516 -6.917 2.102 1.00 86.69 89 LEU A O 1
ATOM 666 N N . GLY A 1 90 ? 6.305 -6.573 0.792 1.00 90.88 90 GLY A N 1
ATOM 667 C CA . GLY A 1 90 ? 5.747 -7.240 -0.366 1.00 90.88 90 GLY A CA 1
ATOM 668 C C . GLY A 1 90 ? 6.809 -7.603 -1.379 1.00 90.88 90 GLY A C 1
ATOM 669 O O . GLY A 1 90 ? 7.986 -7.261 -1.243 1.00 90.88 90 GLY A O 1
ATOM 670 N N . LYS A 1 91 ? 6.379 -8.305 -2.416 1.00 93.81 91 LYS A N 1
ATOM 671 C CA . LYS A 1 91 ? 7.203 -8.652 -3.569 1.00 93.81 91 LYS A CA 1
ATOM 672 C C . LYS A 1 91 ? 6.486 -8.222 -4.834 1.00 93.81 91 LYS A C 1
ATOM 674 O O . LYS A 1 91 ? 5.265 -8.258 -4.886 1.00 93.81 91 LYS A O 1
ATOM 679 N N . ALA A 1 92 ? 7.252 -7.833 -5.842 1.00 94.75 92 ALA A N 1
ATOM 680 C CA . ALA A 1 92 ? 6.744 -7.436 -7.145 1.00 94.75 92 ALA A CA 1
ATOM 681 C C . ALA A 1 92 ? 7.420 -8.239 -8.254 1.00 94.75 92 ALA A C 1
ATOM 683 O O . ALA A 1 92 ? 8.638 -8.426 -8.237 1.00 94.75 92 ALA A O 1
ATOM 684 N N . ALA A 1 93 ? 6.635 -8.703 -9.219 1.00 94.19 93 ALA A N 1
ATOM 685 C CA . ALA A 1 93 ? 7.112 -9.343 -10.438 1.00 94.19 93 ALA A CA 1
ATOM 686 C C . ALA A 1 93 ? 6.043 -9.220 -11.525 1.00 94.19 93 ALA A C 1
ATOM 688 O O . ALA A 1 93 ? 4.855 -9.189 -11.225 1.00 94.19 93 ALA A O 1
ATOM 689 N N . GLY A 1 94 ? 6.445 -9.212 -12.795 1.00 94.06 94 GLY A N 1
ATOM 690 C CA . GLY A 1 94 ? 5.465 -9.252 -13.880 1.00 94.06 94 GLY A CA 1
ATOM 691 C C . GLY A 1 94 ? 5.860 -8.471 -15.125 1.00 94.06 94 GLY A C 1
ATOM 692 O O . GLY A 1 94 ? 6.930 -7.859 -15.165 1.00 94.06 94 GLY A O 1
ATOM 693 N N . PRO A 1 95 ? 5.025 -8.536 -16.173 1.00 94.50 95 PRO A N 1
ATOM 694 C CA . PRO A 1 95 ? 5.227 -7.769 -17.395 1.00 94.50 95 PRO A CA 1
ATOM 695 C C . PRO A 1 95 ? 5.047 -6.271 -17.129 1.00 94.50 95 PRO A C 1
ATOM 697 O O . PRO A 1 95 ? 4.132 -5.864 -16.417 1.00 94.50 95 PRO A O 1
ATOM 700 N N . ILE A 1 96 ? 5.913 -5.447 -17.711 1.00 93.56 96 ILE A N 1
ATOM 701 C CA . ILE A 1 96 ? 5.846 -3.993 -17.576 1.00 93.56 96 ILE A CA 1
ATOM 702 C C . ILE A 1 96 ? 4.961 -3.442 -18.691 1.00 93.56 96 ILE A C 1
ATOM 704 O O . ILE A 1 96 ? 5.226 -3.635 -19.876 1.00 93.56 96 ILE A O 1
ATOM 708 N N . PHE A 1 97 ? 3.916 -2.725 -18.300 1.00 92.44 97 PHE A N 1
ATOM 709 C CA . PHE A 1 97 ? 3.077 -1.949 -19.194 1.00 92.44 97 PHE A CA 1
ATOM 710 C C . PHE A 1 97 ? 3.627 -0.526 -19.313 1.00 92.44 97 PHE A C 1
ATOM 712 O O . PHE A 1 97 ? 3.789 0.181 -18.316 1.00 92.44 97 PHE A O 1
ATOM 719 N N . VAL A 1 98 ? 3.890 -0.095 -20.540 1.00 90.38 98 VAL A N 1
ATOM 720 C CA . VAL A 1 98 ? 4.304 1.272 -20.872 1.00 90.38 98 VAL A CA 1
ATOM 721 C C . VAL A 1 98 ? 3.175 1.927 -21.659 1.00 90.38 98 VAL A C 1
ATOM 723 O O . VAL A 1 98 ? 2.457 1.262 -22.402 1.00 90.38 98 VAL A O 1
ATOM 726 N N . ASN A 1 99 ? 2.990 3.235 -21.486 1.00 85.31 99 ASN A N 1
ATOM 727 C CA . ASN A 1 99 ? 1.981 3.963 -22.246 1.00 85.31 99 ASN A CA 1
ATOM 728 C C . ASN A 1 99 ? 2.339 3.943 -23.752 1.00 85.31 99 ASN A C 1
ATOM 730 O O . ASN A 1 99 ? 3.416 4.427 -24.103 1.00 85.31 99 ASN A O 1
ATOM 734 N N . PRO A 1 100 ? 1.456 3.454 -24.646 1.00 80.06 100 PRO A N 1
ATOM 735 C CA . PRO A 1 100 ? 1.750 3.335 -26.079 1.00 80.06 100 PRO A CA 1
ATOM 736 C C . PRO A 1 100 ? 1.932 4.683 -26.793 1.00 80.06 100 PRO A C 1
ATOM 738 O O . PRO A 1 100 ? 2.481 4.729 -27.888 1.00 80.06 100 PRO A O 1
ATOM 741 N N . PHE A 1 101 ? 1.494 5.790 -26.186 1.00 79.25 101 PHE A N 1
ATOM 742 C CA . PHE A 1 101 ? 1.682 7.142 -26.722 1.00 79.25 101 PHE A CA 1
ATOM 743 C C . PHE A 1 101 ? 2.960 7.819 -26.209 1.00 79.25 101 PHE A C 1
ATOM 745 O O . PHE A 1 101 ? 3.231 8.970 -26.554 1.00 79.25 101 PHE A O 1
ATOM 752 N N . ALA A 1 102 ? 3.740 7.132 -25.371 1.00 71.25 102 ALA A N 1
ATOM 753 C CA . ALA A 1 102 ? 5.013 7.641 -24.899 1.00 71.25 102 ALA A CA 1
ATOM 754 C C . ALA A 1 102 ? 6.043 7.642 -26.029 1.00 71.25 102 ALA A C 1
ATOM 756 O O . ALA A 1 102 ? 6.257 6.628 -26.694 1.00 71.25 102 ALA A O 1
ATOM 757 N N . GLN A 1 103 ? 6.716 8.776 -26.213 1.00 66.94 103 GLN A N 1
ATOM 758 C CA . GLN A 1 103 ? 7.836 8.885 -27.139 1.00 66.94 103 GLN A CA 1
ATOM 759 C C . GLN A 1 103 ? 9.153 8.630 -26.387 1.00 66.94 103 GLN A C 1
ATOM 761 O O . GLN A 1 103 ? 9.293 9.058 -25.236 1.00 66.94 103 GLN A O 1
ATOM 766 N N . PRO A 1 104 ? 10.133 7.936 -26.993 1.00 64.38 104 PRO A N 1
ATOM 767 C CA . PRO A 1 104 ? 11.431 7.730 -26.365 1.00 64.38 104 PRO A CA 1
ATOM 768 C C . PRO A 1 104 ? 12.150 9.071 -26.165 1.00 64.38 104 PRO A C 1
ATOM 770 O O . PRO A 1 104 ? 12.312 9.841 -27.108 1.00 64.38 104 PRO A O 1
ATOM 773 N N . GLY A 1 105 ? 12.606 9.351 -24.943 1.00 60.66 105 GLY A N 1
ATOM 774 C CA . GLY A 1 105 ? 13.449 10.517 -24.646 1.00 60.66 105 GLY A CA 1
ATOM 775 C C . GLY A 1 105 ? 12.744 11.881 -24.629 1.00 60.66 105 GLY A C 1
ATOM 776 O O . GLY A 1 105 ? 13.417 12.889 -24.425 1.00 60.66 105 GLY A O 1
ATOM 777 N N . VAL A 1 106 ? 11.419 11.932 -24.801 1.00 62.12 106 VAL A N 1
ATOM 778 C CA . VAL A 1 106 ? 10.627 13.166 -24.690 1.00 62.12 106 VAL A CA 1
ATOM 779 C C . VAL A 1 106 ? 9.651 13.021 -23.528 1.00 62.12 106 VAL A C 1
ATOM 781 O O . VAL A 1 106 ? 8.640 12.332 -23.640 1.00 62.12 106 VAL A O 1
ATOM 784 N N . GLU A 1 107 ? 9.924 13.691 -22.408 1.00 59.34 107 GLU A N 1
ATOM 785 C CA . GLU A 1 107 ? 8.963 13.783 -21.306 1.00 59.34 107 GLU A CA 1
ATOM 786 C C . GLU A 1 107 ? 7.899 14.837 -21.642 1.00 59.34 107 GLU A C 1
ATOM 788 O O . GLU A 1 107 ? 8.062 16.021 -21.354 1.00 59.34 107 GLU A O 1
ATOM 793 N N . THR A 1 108 ? 6.792 14.422 -22.263 1.00 57.81 108 THR A N 1
ATOM 794 C CA . THR A 1 108 ? 5.614 15.293 -22.420 1.00 57.81 108 THR A CA 1
ATOM 795 C C . THR A 1 108 ? 4.591 14.920 -21.355 1.00 57.81 108 THR A C 1
ATOM 797 O O . THR A 1 108 ? 4.073 13.806 -21.356 1.00 57.81 108 THR A O 1
ATOM 800 N N . ASN A 1 109 ? 4.304 15.831 -20.422 1.00 58.19 109 ASN A N 1
ATOM 801 C CA . ASN A 1 109 ? 3.304 15.639 -19.359 1.00 58.19 109 ASN A CA 1
ATOM 802 C C . ASN A 1 109 ? 3.489 14.354 -18.518 1.00 58.19 109 ASN A C 1
ATOM 804 O O . ASN A 1 109 ? 2.514 13.717 -18.125 1.00 58.19 109 ASN A O 1
ATOM 808 N N . GLY A 1 110 ? 4.736 13.950 -18.241 1.00 57.59 110 GLY A N 1
ATOM 809 C CA . GLY A 1 110 ? 5.038 12.770 -17.413 1.00 57.59 110 GLY A CA 1
ATOM 810 C C . GLY A 1 110 ? 4.846 11.420 -18.116 1.00 57.59 110 GLY A C 1
ATOM 811 O O . GLY A 1 110 ? 4.906 10.375 -17.466 1.00 57.59 110 GLY A O 1
ATOM 812 N N . VAL A 1 111 ? 4.627 11.430 -19.432 1.00 61.66 111 VAL A N 1
ATOM 813 C CA . VAL A 1 111 ? 4.526 10.233 -20.267 1.00 61.66 111 VAL A CA 1
ATOM 814 C C . VAL A 1 111 ? 5.865 10.025 -20.976 1.00 61.66 111 VAL A C 1
ATOM 816 O O . VAL A 1 111 ? 6.249 10.823 -21.825 1.00 61.66 111 VAL A O 1
ATOM 819 N N . SER A 1 112 ? 6.585 8.965 -20.609 1.00 76.69 112 SER A N 1
ATOM 820 C CA . SER A 1 112 ? 7.881 8.594 -21.189 1.00 76.69 112 SER A CA 1
ATOM 821 C C . SER A 1 112 ? 8.030 7.074 -21.211 1.00 76.69 112 SER A C 1
ATOM 823 O O . SER A 1 112 ? 7.511 6.387 -20.333 1.00 76.69 112 SER A O 1
ATOM 825 N N . GLN A 1 113 ? 8.734 6.538 -22.213 1.00 83.31 113 GLN A N 1
ATOM 826 C CA . GLN A 1 113 ? 8.894 5.089 -22.378 1.00 83.31 113 GLN A CA 1
ATOM 827 C C . GLN A 1 113 ? 9.775 4.443 -21.299 1.00 83.31 113 GLN A C 1
ATOM 829 O O . GLN A 1 113 ? 9.720 3.233 -21.094 1.00 83.31 113 GLN A O 1
ATOM 834 N N . ASN A 1 114 ? 10.573 5.241 -20.584 1.00 87.62 114 ASN A N 1
ATOM 835 C CA . ASN A 1 114 ? 11.385 4.794 -19.446 1.00 87.62 114 ASN A CA 1
ATOM 836 C C . ASN A 1 114 ? 10.572 4.619 -18.146 1.00 87.62 114 ASN A C 1
ATOM 838 O O . ASN A 1 114 ? 11.135 4.245 -17.114 1.00 87.62 114 ASN A O 1
ATOM 842 N N . ILE A 1 115 ? 9.269 4.909 -18.188 1.00 90.25 115 ILE A N 1
ATOM 843 C CA . ILE A 1 115 ? 8.330 4.782 -17.080 1.00 90.25 115 ILE A CA 1
ATOM 844 C C . ILE A 1 115 ? 7.265 3.756 -17.463 1.00 90.25 115 ILE A C 1
ATOM 846 O O . ILE A 1 115 ? 6.639 3.845 -18.518 1.00 90.25 115 ILE A O 1
ATOM 850 N N . GLY A 1 116 ? 7.022 2.806 -16.567 1.00 91.94 116 GLY A N 1
ATOM 851 C CA . GLY A 1 116 ? 6.010 1.777 -16.739 1.00 91.94 116 GLY A CA 1
ATOM 852 C C . GLY A 1 116 ? 5.261 1.469 -15.452 1.00 91.94 116 GLY A C 1
ATOM 853 O O . GLY A 1 116 ? 5.575 1.975 -14.370 1.00 91.94 116 GLY A O 1
ATOM 854 N N . ARG A 1 117 ? 4.245 0.624 -15.578 1.00 94.19 117 ARG A N 1
ATOM 855 C CA . ARG A 1 117 ? 3.473 0.077 -14.465 1.00 94.19 117 ARG A CA 1
ATOM 856 C C . ARG A 1 117 ? 3.338 -1.425 -14.619 1.00 94.19 117 ARG A C 1
ATOM 858 O O . ARG A 1 117 ? 3.266 -1.929 -15.732 1.00 94.19 117 ARG A O 1
ATOM 865 N N . ILE A 1 118 ? 3.273 -2.133 -13.508 1.00 94.56 118 ILE A N 1
ATOM 866 C CA . ILE A 1 118 ? 2.877 -3.535 -13.469 1.00 94.56 118 ILE A CA 1
ATOM 867 C C . ILE A 1 118 ? 1.561 -3.548 -12.717 1.00 94.56 118 ILE A C 1
ATOM 869 O O . ILE A 1 118 ? 1.528 -3.258 -11.520 1.00 94.56 118 ILE A O 1
ATOM 873 N N . LEU A 1 119 ? 0.490 -3.800 -13.458 1.00 93.25 119 LEU A N 1
ATOM 874 C CA . LEU A 1 119 ? -0.848 -3.894 -12.896 1.00 93.25 119 LEU A CA 1
ATOM 875 C C . LEU A 1 119 ? -0.950 -5.215 -12.146 1.00 93.25 119 LEU A C 1
ATOM 877 O O . LEU A 1 119 ? -0.571 -6.247 -12.703 1.00 93.25 119 LEU A O 1
ATOM 881 N N . ASP A 1 120 ? -1.409 -5.166 -10.900 1.00 91.88 120 ASP A N 1
ATOM 882 C CA . ASP A 1 120 ? -1.605 -6.352 -10.057 1.00 91.88 120 ASP A CA 1
ATOM 883 C C . ASP A 1 120 ? -0.340 -7.227 -9.871 1.00 91.88 120 ASP A C 1
ATOM 885 O O . ASP A 1 120 ? -0.403 -8.416 -9.566 1.00 91.88 120 ASP A O 1
ATOM 889 N N . GLY A 1 121 ? 0.848 -6.656 -10.102 1.00 90.81 121 GLY A N 1
ATOM 890 C CA . GLY A 1 121 ? 2.115 -7.399 -10.085 1.00 90.81 121 GLY A CA 1
ATOM 891 C C . GLY A 1 121 ? 2.802 -7.455 -8.728 1.00 90.81 121 GLY A C 1
ATOM 892 O O . GLY A 1 121 ? 3.790 -8.177 -8.559 1.00 90.81 121 GLY A O 1
ATOM 893 N N . GLY A 1 122 ? 2.336 -6.649 -7.779 1.00 93.38 122 GLY A N 1
ATOM 894 C CA . GLY A 1 122 ? 2.769 -6.671 -6.394 1.00 93.38 122 GLY A CA 1
ATOM 895 C C . GLY A 1 122 ? 1.866 -7.563 -5.556 1.00 93.38 122 GLY A C 1
ATOM 896 O O . GLY A 1 122 ? 0.662 -7.582 -5.772 1.00 93.38 122 GLY A O 1
ATOM 897 N N . TYR A 1 123 ? 2.431 -8.268 -4.579 1.00 94.12 123 TYR A N 1
ATOM 898 C CA . TYR A 1 123 ? 1.671 -8.949 -3.533 1.00 94.12 123 TYR A CA 1
ATOM 899 C C . TYR A 1 123 ? 2.288 -8.712 -2.158 1.00 94.12 123 TYR A C 1
ATOM 901 O O . TYR A 1 123 ? 3.514 -8.665 -1.986 1.00 94.12 123 TYR A O 1
ATOM 909 N N . VAL A 1 124 ? 1.422 -8.552 -1.166 1.00 92.12 124 VAL A N 1
ATOM 910 C CA . VAL A 1 124 ? 1.797 -8.291 0.222 1.00 92.12 124 VAL A CA 1
ATOM 911 C C . VAL A 1 124 ? 2.292 -9.580 0.873 1.00 92.12 124 VAL A C 1
ATOM 913 O O . VAL A 1 124 ? 1.625 -10.613 0.837 1.00 92.12 124 VAL A O 1
ATOM 916 N N . THR A 1 125 ? 3.477 -9.532 1.480 1.00 89.19 125 THR A N 1
ATOM 917 C CA . THR A 1 125 ? 4.078 -10.663 2.210 1.00 89.19 125 THR A CA 1
ATOM 918 C C . THR A 1 125 ? 3.934 -10.532 3.719 1.00 89.19 125 THR A C 1
ATOM 920 O O . THR A 1 125 ? 4.080 -11.522 4.432 1.00 89.19 125 THR A O 1
ATOM 923 N N . MET A 1 126 ? 3.656 -9.324 4.206 1.00 84.25 126 MET A N 1
ATOM 924 C CA . MET A 1 126 ? 3.482 -9.017 5.620 1.00 84.25 126 MET A CA 1
ATOM 925 C C . MET A 1 126 ? 2.238 -8.150 5.799 1.00 84.25 126 MET A C 1
ATOM 927 O O . MET A 1 126 ? 2.116 -7.126 5.137 1.00 84.25 126 MET A O 1
ATOM 931 N N . GLU A 1 127 ? 1.336 -8.556 6.696 1.00 81.62 127 GLU A N 1
ATOM 932 C CA . GLU A 1 127 ? 0.115 -7.794 6.985 1.00 81.62 127 GLU A CA 1
ATOM 933 C C . GLU A 1 127 ? 0.477 -6.374 7.453 1.00 81.62 127 GLU A C 1
ATOM 935 O O . GLU A 1 127 ? 1.313 -6.203 8.347 1.00 81.62 127 GLU A O 1
ATOM 940 N N . THR A 1 128 ? -0.134 -5.355 6.846 1.00 81.44 128 THR A N 1
ATOM 941 C CA . THR A 1 128 ? -0.001 -3.966 7.286 1.00 81.44 128 THR A CA 1
ATOM 942 C C . THR A 1 128 ? -1.104 -3.664 8.292 1.00 81.44 128 THR A C 1
ATOM 944 O O . THR A 1 128 ? -2.284 -3.880 8.031 1.00 81.44 128 THR A O 1
ATOM 947 N N . GLU A 1 129 ? -0.733 -3.181 9.474 1.00 79.88 129 GLU A N 1
ATOM 948 C CA . GLU A 1 129 ? -1.707 -2.831 10.510 1.00 79.88 129 GLU A CA 1
ATOM 949 C C . GLU A 1 129 ? -2.262 -1.421 10.266 1.00 79.88 129 GLU A C 1
ATOM 951 O O . GLU A 1 129 ? -1.541 -0.523 9.822 1.00 79.88 129 GLU A O 1
ATOM 956 N N . ILE A 1 130 ? -3.545 -1.211 10.570 1.00 88.44 130 ILE A N 1
ATOM 957 C CA . ILE A 1 130 ? -4.145 0.127 10.567 1.00 88.44 130 ILE A CA 1
ATOM 958 C C . ILE A 1 130 ? -3.901 0.760 11.928 1.00 88.44 130 ILE A C 1
ATOM 960 O O . ILE A 1 130 ? -4.107 0.133 12.970 1.00 88.44 130 ILE A O 1
ATOM 964 N N . GLN A 1 131 ? -3.475 2.017 11.913 1.00 90.12 131 GLN A N 1
ATOM 965 C CA . GLN A 1 131 ? -3.118 2.759 13.110 1.00 90.12 131 GLN A CA 1
ATOM 966 C C . GLN A 1 131 ? -3.904 4.063 13.151 1.00 90.12 131 GLN A C 1
ATOM 968 O O . GLN A 1 131 ? -3.957 4.794 12.164 1.00 90.12 131 GLN A O 1
ATOM 973 N N . ILE A 1 132 ? -4.500 4.354 14.302 1.00 89.81 132 ILE A N 1
ATOM 974 C CA . ILE A 1 132 ? -5.032 5.676 14.620 1.00 89.81 132 ILE A CA 1
ATOM 975 C C . ILE A 1 132 ? -4.040 6.313 15.582 1.00 89.81 132 ILE A C 1
ATOM 977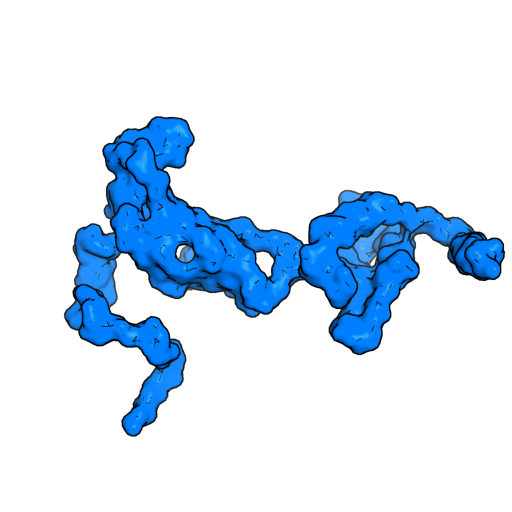 O O . ILE A 1 132 ? -3.763 5.755 16.647 1.00 89.81 132 ILE A O 1
ATOM 981 N N . TYR A 1 133 ? -3.516 7.467 15.186 1.00 92.25 133 TYR A N 1
ATOM 982 C CA . TYR A 1 133 ? -2.645 8.280 16.017 1.00 92.25 133 TYR A CA 1
ATOM 983 C C . TYR A 1 133 ? -3.423 9.492 16.527 1.00 92.25 133 TYR A C 1
ATOM 985 O O . TYR A 1 133 ? -4.105 10.167 15.756 1.00 92.25 133 TYR A O 1
ATOM 993 N N . LEU A 1 134 ? -3.356 9.748 17.828 1.00 89.75 134 LEU A N 1
ATOM 994 C CA . LEU A 1 134 ? -3.967 10.914 18.448 1.00 89.75 134 LEU A CA 1
ATOM 995 C C . LEU A 1 134 ? -2.970 12.069 18.422 1.00 89.75 134 LEU A C 1
ATOM 997 O O . LEU A 1 134 ? -1.868 11.949 18.951 1.00 89.75 134 LEU A O 1
ATOM 1001 N N . ASP A 1 135 ? -3.404 13.222 17.916 1.00 90.38 135 ASP A N 1
ATOM 1002 C CA . ASP A 1 135 ? -2.586 14.444 17.928 1.00 90.38 135 ASP A CA 1
ATOM 1003 C C . ASP A 1 135 ? -2.216 14.885 19.353 1.00 90.38 135 ASP A C 1
ATOM 1005 O O . ASP A 1 135 ? -1.125 15.392 19.597 1.00 90.38 135 ASP A O 1
ATOM 1009 N N . ASN A 1 136 ? -3.134 14.672 20.303 1.00 90.12 136 ASN A N 1
ATOM 1010 C CA . ASN A 1 136 ? -2.947 14.974 21.718 1.00 90.12 136 ASN A CA 1
ATOM 1011 C C . ASN A 1 136 ? -2.990 13.673 22.535 1.00 90.12 136 ASN A C 1
ATOM 1013 O O . ASN A 1 136 ? -4.080 13.101 22.680 1.00 90.12 136 ASN A O 1
ATOM 1017 N N . PRO A 1 137 ? -1.852 13.220 23.092 1.00 92.88 137 PRO A N 1
ATOM 1018 C CA . PRO A 1 137 ? -1.791 11.994 23.878 1.00 92.88 137 PRO A CA 1
ATOM 1019 C C . PRO A 1 137 ? -2.724 12.033 25.097 1.00 92.88 137 PRO A C 1
ATOM 1021 O O . PRO A 1 137 ? -2.762 13.001 25.859 1.00 92.88 137 PRO A O 1
ATOM 1024 N N . SER A 1 138 ? -3.519 10.980 25.278 1.00 92.81 138 SER A N 1
ATOM 1025 C CA . SER A 1 138 ? -4.424 10.808 26.412 1.00 92.81 138 SER A CA 1
ATOM 1026 C C . SER A 1 138 ? -4.855 9.350 26.566 1.00 92.81 138 SER A C 1
ATOM 1028 O O . SER A 1 138 ? -5.707 8.847 25.829 1.00 92.81 138 SER A O 1
ATOM 1030 N N . HIS A 1 139 ? -4.373 8.688 27.621 1.00 93.00 139 HIS A N 1
ATOM 1031 C CA . HIS A 1 139 ? -4.802 7.326 27.958 1.00 93.00 139 HIS A CA 1
ATOM 1032 C C . HIS A 1 139 ? -6.320 7.191 28.151 1.00 93.00 139 HIS A C 1
ATOM 1034 O O . HIS A 1 139 ? -6.896 6.154 27.825 1.00 93.00 139 HIS A O 1
ATOM 1040 N N . GLN A 1 140 ? -6.984 8.214 28.703 1.00 91.56 140 GLN A N 1
ATOM 1041 C CA . GLN A 1 140 ? -8.436 8.188 28.883 1.00 91.56 140 GLN A CA 1
ATOM 1042 C C . GLN A 1 140 ? -9.153 8.192 27.531 1.00 91.56 140 GLN A C 1
ATOM 1044 O O . GLN A 1 140 ? -10.053 7.378 27.329 1.00 91.56 140 GLN A O 1
ATOM 1049 N N . ARG A 1 141 ? -8.716 9.047 26.597 1.00 90.44 141 ARG A N 1
ATOM 1050 C CA . ARG A 1 141 ? -9.293 9.135 25.252 1.00 90.44 141 ARG A CA 1
ATOM 1051 C C . ARG A 1 141 ? -9.062 7.856 24.455 1.00 90.44 141 ARG A C 1
ATOM 1053 O O . ARG A 1 141 ? -10.007 7.351 23.858 1.00 90.44 141 ARG A O 1
ATOM 1060 N N . VAL A 1 142 ? -7.854 7.290 24.517 1.00 94.12 142 VAL A N 1
ATOM 1061 C CA . VAL A 1 142 ? -7.548 5.990 23.898 1.00 94.12 142 VAL A CA 1
ATOM 1062 C C . VAL A 1 142 ? -8.491 4.905 24.410 1.00 94.12 142 VAL A C 1
ATOM 1064 O O . VAL A 1 142 ? -9.099 4.197 23.611 1.00 94.12 142 VAL A O 1
ATOM 1067 N N . ARG A 1 143 ? -8.682 4.795 25.733 1.00 93.00 143 ARG A N 1
ATOM 1068 C CA . ARG A 1 143 ? -9.605 3.801 26.309 1.00 93.00 143 ARG A CA 1
ATOM 1069 C C . ARG A 1 143 ? -11.048 4.008 25.855 1.00 93.00 143 ARG A C 1
ATOM 1071 O O . ARG A 1 143 ? -11.717 3.027 25.543 1.00 93.00 143 ARG A O 1
ATOM 1078 N N . GLN A 1 144 ? -11.514 5.255 25.800 1.00 91.75 144 GLN A N 1
ATOM 1079 C CA . GLN A 1 144 ? -12.862 5.580 25.325 1.00 91.75 144 GLN A CA 1
ATOM 1080 C C . GLN A 1 144 ? -13.041 5.214 23.847 1.00 91.75 144 GLN A C 1
ATOM 1082 O O . GLN A 1 144 ? -14.011 4.544 23.507 1.00 91.75 144 GLN A O 1
ATOM 1087 N N . MET A 1 145 ? -12.085 5.571 22.983 1.00 92.06 145 MET A N 1
ATOM 1088 C CA . MET A 1 145 ? -12.100 5.212 21.559 1.00 92.06 145 MET A CA 1
ATOM 1089 C C . MET A 1 145 ? -12.101 3.695 21.359 1.00 92.06 145 MET A C 1
ATOM 1091 O O . MET A 1 145 ? -12.940 3.171 20.634 1.00 92.06 145 MET A O 1
ATOM 1095 N N . VAL A 1 146 ? -11.207 2.974 22.042 1.00 94.62 146 VAL A N 1
ATOM 1096 C CA . VAL A 1 146 ? -11.134 1.506 21.973 1.00 94.62 146 VAL A CA 1
ATOM 1097 C C . VAL A 1 146 ? -12.447 0.868 22.428 1.00 94.62 146 VAL A C 1
ATOM 1099 O O . VAL A 1 146 ? -12.948 -0.036 21.761 1.00 94.62 146 VAL A O 1
ATOM 1102 N N . GLY A 1 147 ? -13.025 1.344 23.535 1.00 93.12 147 GLY A N 1
ATOM 1103 C CA . GL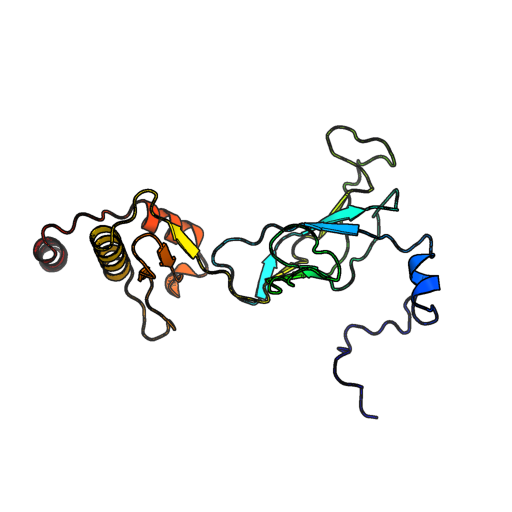Y A 1 147 ? -14.313 0.865 24.036 1.00 93.12 147 GLY A CA 1
ATOM 1104 C C . GLY A 1 147 ? -15.446 1.113 23.045 1.00 93.12 147 GLY A C 1
ATOM 1105 O O . GLY A 1 147 ? -16.221 0.202 22.758 1.00 93.12 147 GLY A O 1
ATOM 1106 N N . ALA A 1 148 ? -15.506 2.311 22.466 1.00 92.38 148 ALA A N 1
ATOM 1107 C CA . ALA A 1 148 ? -16.538 2.684 21.510 1.00 92.38 148 ALA A CA 1
ATOM 1108 C C . ALA A 1 148 ? -16.436 1.874 20.204 1.00 92.38 148 ALA A C 1
ATOM 1110 O O . ALA A 1 148 ? -17.443 1.332 19.745 1.00 92.38 148 ALA A O 1
ATOM 1111 N N . ILE A 1 149 ? -15.223 1.685 19.671 1.00 93.50 149 ILE A N 1
ATOM 1112 C CA . ILE A 1 149 ? -14.986 0.871 18.469 1.00 93.50 149 ILE A CA 1
ATOM 1113 C C . ILE A 1 149 ? -15.327 -0.599 18.728 1.00 93.50 149 ILE A C 1
ATOM 1115 O O . ILE A 1 149 ? -16.076 -1.185 17.956 1.00 93.50 149 ILE A O 1
ATOM 1119 N N . ASN A 1 150 ? -14.839 -1.195 19.819 1.00 93.50 150 ASN A N 1
ATOM 1120 C CA . ASN A 1 150 ? -15.117 -2.604 20.123 1.00 93.50 150 ASN A CA 1
ATOM 1121 C C . ASN A 1 150 ? -16.589 -2.862 20.486 1.00 93.50 150 ASN A C 1
ATOM 1123 O O . ASN A 1 150 ? -17.061 -3.982 20.311 1.00 93.50 150 ASN A O 1
ATOM 1127 N N . SER A 1 151 ? -17.315 -1.851 20.979 1.00 91.56 151 SER A N 1
ATOM 1128 C CA . SER A 1 151 ? -18.759 -1.955 21.236 1.00 91.56 151 SER A CA 1
ATOM 1129 C C . SER A 1 151 ? -19.571 -1.913 19.942 1.00 91.56 151 SER A C 1
ATOM 1131 O O . SER A 1 151 ? -20.520 -2.676 19.795 1.00 91.56 151 SER A O 1
ATOM 1133 N N . ALA A 1 152 ? -19.205 -1.033 19.003 1.00 90.94 152 ALA A N 1
ATOM 1134 C CA . ALA A 1 152 ? -19.875 -0.938 17.706 1.00 90.94 152 ALA A CA 1
ATOM 1135 C C . ALA A 1 152 ? -19.509 -2.102 16.771 1.00 90.94 152 ALA A C 1
ATOM 1137 O O . ALA A 1 152 ? -20.347 -2.579 16.010 1.00 90.94 152 ALA A O 1
ATOM 1138 N N . PHE A 1 153 ? -18.263 -2.567 16.851 1.00 92.06 153 PHE A N 1
ATOM 1139 C CA . PHE A 1 153 ? -17.696 -3.612 16.005 1.00 92.06 153 PHE A CA 1
ATOM 1140 C C . PHE A 1 153 ? -17.077 -4.711 16.875 1.00 92.06 153 PHE A C 1
ATOM 1142 O O . PHE A 1 153 ? -15.848 -4.800 16.987 1.00 92.06 153 PHE A O 1
ATOM 1149 N N . PRO A 1 154 ? -17.903 -5.544 17.528 1.00 89.69 154 PRO A N 1
ATOM 1150 C CA . PRO A 1 154 ? -17.402 -6.629 18.355 1.00 89.69 154 PRO A CA 1
ATOM 1151 C C . PRO A 1 154 ? -16.667 -7.665 17.499 1.00 89.69 154 PRO A C 1
ATOM 1153 O O . PRO A 1 154 ? -17.155 -8.094 16.454 1.00 89.69 154 PRO A O 1
ATOM 1156 N N . ALA A 1 155 ? -15.491 -8.086 17.965 1.00 87.81 155 ALA A N 1
ATOM 1157 C CA . ALA A 1 155 ? -14.733 -9.149 17.314 1.00 87.81 155 ALA A CA 1
ATOM 1158 C C . ALA A 1 155 ? -15.459 -10.493 17.448 1.00 87.81 155 ALA A C 1
ATOM 1160 O O . ALA A 1 155 ? -15.971 -10.840 18.519 1.00 87.81 155 ALA A O 1
ATOM 1161 N N . ARG A 1 156 ? -15.482 -11.267 16.365 1.00 86.56 156 ARG A N 1
ATOM 1162 C CA . ARG A 1 156 ? -16.068 -12.609 16.347 1.00 86.56 156 ARG A CA 1
ATOM 1163 C C . ARG A 1 156 ? -15.092 -13.642 16.910 1.00 86.56 156 ARG A C 1
ATOM 1165 O O . ARG A 1 156 ? -13.884 -13.424 16.882 1.00 86.56 156 ARG A O 1
ATOM 1172 N N . PRO A 1 157 ? -15.573 -14.837 17.300 1.00 84.94 157 PRO A N 1
ATOM 1173 C CA . PRO A 1 157 ? -14.694 -15.957 17.649 1.00 84.94 157 PRO A CA 1
ATOM 1174 C C . PRO A 1 157 ? -13.734 -16.367 16.520 1.00 84.94 157 PRO A C 1
ATOM 1176 O O . PRO A 1 157 ? -12.690 -16.957 16.777 1.00 84.94 157 PRO A O 1
ATOM 1179 N N . THR A 1 158 ? -14.090 -16.073 15.265 1.00 84.12 158 THR A N 1
ATOM 1180 C CA . THR A 1 158 ? -13.252 -16.308 14.081 1.00 84.12 158 THR A CA 1
ATOM 1181 C C . THR A 1 158 ? -12.141 -15.274 13.911 1.00 84.12 158 THR A C 1
ATOM 1183 O O . THR A 1 158 ? -11.177 -15.531 13.187 1.00 84.12 158 THR A O 1
ATOM 1186 N N . ASP A 1 159 ? -12.271 -14.104 14.537 1.00 83.75 159 ASP A N 1
ATOM 1187 C CA . ASP A 1 159 ? -11.266 -13.054 14.461 1.00 83.75 159 ASP A CA 1
ATOM 1188 C C . ASP A 1 159 ? -10.123 -13.366 15.430 1.00 83.75 159 ASP A C 1
ATOM 1190 O O . ASP A 1 159 ? -10.320 -13.718 16.591 1.00 83.75 159 ASP A O 1
ATOM 1194 N N . ARG A 1 160 ? -8.881 -13.216 14.958 1.00 79.94 160 ARG A N 1
ATOM 1195 C CA . ARG A 1 160 ? -7.687 -13.528 15.764 1.00 79.94 160 ARG A CA 1
ATOM 1196 C C . ARG A 1 160 ? -7.462 -12.545 16.917 1.00 79.94 160 ARG A C 1
ATOM 1198 O O . ARG A 1 160 ? -6.693 -12.842 17.829 1.00 79.94 160 ARG A O 1
ATOM 1205 N N . ARG A 1 161 ? -8.023 -11.337 16.822 1.00 86.25 161 ARG A N 1
ATOM 1206 C CA . ARG A 1 161 ? -7.773 -10.203 17.723 1.00 86.25 161 ARG A CA 1
ATOM 1207 C C . ARG A 1 161 ? -9.026 -9.338 17.822 1.00 86.25 161 ARG A C 1
ATOM 1209 O O . ARG A 1 161 ? -9.853 -9.356 16.915 1.00 86.25 161 ARG A O 1
ATOM 1216 N N . GLN A 1 162 ? -9.111 -8.542 18.885 1.00 90.69 162 GLN A N 1
ATOM 1217 C CA . GLN A 1 162 ? -10.116 -7.485 19.002 1.00 90.69 162 GLN A CA 1
ATOM 1218 C C . GLN A 1 162 ? -9.982 -6.459 17.870 1.00 90.69 162 GLN A C 1
ATOM 1220 O O . GLN A 1 162 ? -8.885 -6.249 17.348 1.00 90.69 162 GLN A O 1
ATOM 1225 N N . THR A 1 163 ? -11.097 -5.818 17.523 1.00 92.56 163 THR A N 1
ATOM 1226 C CA . THR A 1 163 ? -11.183 -4.826 16.445 1.00 92.56 163 THR A CA 1
ATOM 1227 C C . THR A 1 163 ? -10.309 -3.610 16.719 1.00 92.56 163 THR A C 1
ATOM 1229 O O . THR A 1 163 ? -9.598 -3.158 15.831 1.00 92.56 163 THR A O 1
ATOM 1232 N N . ALA A 1 164 ? -10.304 -3.106 17.952 1.00 94.06 164 ALA A N 1
ATOM 1233 C CA . ALA A 1 164 ? -9.428 -2.028 18.388 1.00 94.06 164 ALA A CA 1
ATOM 1234 C C . ALA A 1 164 ? -8.606 -2.439 19.609 1.00 94.06 164 ALA A C 1
ATOM 1236 O O . ALA A 1 164 ? -9.123 -3.032 20.561 1.00 94.06 164 ALA A O 1
ATOM 1237 N N . ARG A 1 165 ? -7.325 -2.062 19.610 1.00 94.38 165 ARG A N 1
ATOM 1238 C CA . ARG A 1 165 ? -6.399 -2.267 20.725 1.00 94.38 165 ARG A CA 1
ATOM 1239 C C . ARG A 1 165 ? -5.572 -1.008 20.961 1.00 94.38 165 ARG A C 1
ATOM 1241 O O . ARG A 1 165 ? -4.793 -0.613 20.101 1.00 94.38 165 ARG A O 1
ATOM 1248 N N . GLY A 1 166 ? -5.698 -0.412 22.143 1.00 93.00 166 GLY A N 1
ATOM 1249 C CA . GLY A 1 166 ? -4.813 0.675 22.572 1.00 93.00 166 GLY A CA 1
ATOM 1250 C C . GLY A 1 166 ? -3.409 0.143 22.852 1.00 93.00 166 GLY A C 1
ATOM 1251 O O . GLY A 1 166 ? -3.264 -0.871 23.541 1.00 93.00 166 GLY A O 1
ATOM 1252 N N . VAL A 1 167 ? -2.395 0.798 22.295 1.00 92.62 167 VAL A N 1
ATOM 1253 C CA . VAL A 1 167 ? -0.981 0.456 22.504 1.00 92.62 167 VAL A CA 1
ATOM 1254 C C . VAL A 1 167 ? -0.391 1.330 23.606 1.00 92.62 167 VAL A C 1
ATOM 1256 O O . VAL A 1 167 ? 0.178 0.798 24.557 1.00 92.62 167 VAL A O 1
ATOM 1259 N N . ASP A 1 168 ? -0.589 2.645 23.508 1.00 93.06 168 ASP A N 1
ATOM 1260 C CA . ASP A 1 168 ? -0.123 3.648 24.470 1.00 93.06 168 ASP A CA 1
ATOM 1261 C C . ASP A 1 168 ? -1.153 4.792 24.638 1.00 93.06 168 ASP A C 1
ATOM 1263 O O . ASP A 1 168 ? -2.360 4.559 24.537 1.00 93.06 168 ASP A O 1
ATOM 1267 N N . ASP A 1 169 ? -0.725 6.001 25.012 1.00 92.06 169 ASP A N 1
ATOM 1268 C CA . ASP A 1 169 ? -1.589 7.181 25.165 1.00 92.06 169 ASP A CA 1
ATOM 1269 C C . ASP A 1 169 ? -1.955 7.869 23.842 1.00 92.06 169 ASP A C 1
ATOM 1271 O O . ASP A 1 169 ? -2.843 8.723 23.841 1.00 92.06 169 ASP A O 1
ATOM 1275 N N . SER A 1 170 ? -1.332 7.493 22.729 1.00 92.25 170 SER A N 1
ATOM 1276 C CA . SER A 1 170 ? -1.507 8.133 21.423 1.00 92.25 170 SER A CA 1
ATOM 1277 C C . SER A 1 170 ? -1.816 7.161 20.285 1.00 92.25 170 SER A C 1
ATOM 1279 O O . SER A 1 170 ? -2.389 7.576 19.283 1.00 92.25 170 SER A O 1
ATOM 1281 N N . LEU A 1 171 ? -1.501 5.875 20.432 1.00 93.44 171 LEU A N 1
ATOM 1282 C CA . LEU A 1 171 ? -1.575 4.883 19.367 1.00 93.44 171 LEU A CA 1
ATOM 1283 C C . LEU A 1 171 ? -2.649 3.824 19.633 1.00 93.44 171 LEU A C 1
ATOM 1285 O O . LEU A 1 171 ? -2.655 3.137 20.662 1.00 93.44 171 LEU A O 1
ATOM 1289 N N . ILE A 1 172 ? -3.530 3.640 18.651 1.00 93.94 172 ILE A N 1
ATOM 1290 C CA . ILE A 1 172 ? -4.543 2.581 18.618 1.00 93.94 172 ILE A CA 1
ATOM 1291 C C . ILE A 1 172 ? -4.340 1.743 17.359 1.00 93.94 172 ILE A C 1
ATOM 1293 O O . ILE A 1 172 ? -4.343 2.269 16.248 1.00 93.94 172 ILE A O 1
ATOM 1297 N N . TYR A 1 173 ? -4.221 0.429 17.527 1.00 92.69 173 TYR A N 1
ATOM 1298 C CA . TYR A 1 173 ? -4.249 -0.522 16.421 1.00 92.69 173 TYR A CA 1
ATOM 1299 C C . TYR A 1 173 ? -5.670 -0.951 16.106 1.00 92.69 173 TYR A C 1
ATOM 1301 O O . TYR A 1 173 ? -6.440 -1.284 17.011 1.00 92.69 173 TYR A O 1
ATOM 1309 N N . ILE A 1 174 ? -5.978 -0.978 14.813 1.00 91.56 174 ILE A N 1
ATOM 1310 C CA . ILE A 1 174 ? -7.259 -1.402 14.268 1.00 91.56 174 ILE A CA 1
ATOM 1311 C C . ILE A 1 174 ? -7.047 -2.653 13.418 1.00 91.56 174 ILE A C 1
ATOM 1313 O O . ILE A 1 174 ? -6.236 -2.675 12.491 1.00 91.56 174 ILE A O 1
ATOM 1317 N N . ASN A 1 175 ? -7.800 -3.695 13.743 1.00 89.94 175 ASN A N 1
ATOM 1318 C CA . ASN A 1 175 ? -7.938 -4.899 12.945 1.00 89.94 175 ASN A CA 1
ATOM 1319 C C . ASN A 1 175 ? -9.286 -4.862 12.220 1.00 89.94 175 ASN A C 1
ATOM 1321 O O . ASN A 1 175 ? -10.296 -4.498 12.818 1.00 89.94 175 ASN A O 1
ATOM 1325 N N . ILE A 1 176 ? -9.307 -5.260 10.951 1.00 88.31 176 ILE A N 1
ATOM 1326 C CA . ILE A 1 176 ? -10.535 -5.317 10.159 1.00 88.31 176 ILE A CA 1
ATOM 1327 C C . ILE A 1 176 ? -11.288 -6.606 10.532 1.00 88.31 176 ILE A C 1
ATOM 1329 O O . ILE A 1 176 ? -10.746 -7.698 10.319 1.00 88.31 176 ILE A O 1
ATOM 1333 N N . PRO A 1 177 ? -12.523 -6.523 11.065 1.00 88.75 177 PRO A N 1
ATOM 1334 C CA . PRO A 1 177 ? -13.322 -7.708 11.371 1.00 88.75 177 PRO A CA 1
ATOM 1335 C C . PRO A 1 177 ? -13.644 -8.513 10.109 1.00 88.75 177 PRO A C 1
ATOM 1337 O O . PRO A 1 177 ? -13.738 -7.947 9.015 1.00 88.75 177 PRO A O 1
ATOM 1340 N N . TYR A 1 178 ? -13.879 -9.822 10.248 1.00 85.50 178 TYR A N 1
ATOM 1341 C CA . TYR A 1 178 ? -14.159 -10.706 9.107 1.00 85.50 178 TYR A CA 1
ATOM 1342 C C . TYR A 1 178 ? -15.257 -10.181 8.156 1.00 85.50 178 TYR A C 1
ATOM 1344 O O . TYR A 1 178 ? -15.074 -10.223 6.941 1.00 85.50 178 TYR A O 1
ATOM 1352 N N . ASP A 1 179 ? -16.343 -9.613 8.694 1.00 86.12 179 ASP A N 1
ATOM 1353 C CA . ASP A 1 179 ? -17.492 -9.089 7.923 1.00 86.12 179 ASP A CA 1
ATOM 1354 C C . ASP A 1 179 ? -17.164 -7.888 7.022 1.00 86.12 179 ASP A C 1
ATOM 1356 O O . ASP A 1 179 ? -17.922 -7.551 6.105 1.00 86.12 179 ASP A O 1
ATOM 1360 N N . TYR A 1 180 ? -16.043 -7.225 7.301 1.00 87.44 180 TYR A N 1
ATOM 1361 C CA . TYR A 1 180 ? -15.590 -6.022 6.612 1.00 87.44 180 TYR A CA 1
ATOM 1362 C C . TYR A 1 180 ? -14.333 -6.261 5.771 1.00 87.44 180 TYR A C 1
ATOM 1364 O O . TYR A 1 180 ? -13.807 -5.317 5.186 1.00 87.44 180 TYR A O 1
ATOM 1372 N N . LYS A 1 181 ? -13.859 -7.509 5.642 1.00 81.38 181 LYS A N 1
ATOM 1373 C CA . LYS A 1 181 ? -12.662 -7.829 4.841 1.00 81.38 181 LYS A CA 1
ATOM 1374 C C . LYS A 1 181 ? -12.768 -7.412 3.376 1.00 81.38 181 LYS A C 1
ATOM 1376 O O . LYS A 1 181 ? -11.769 -6.995 2.808 1.00 81.38 181 LYS A O 1
ATOM 1381 N N . GLU A 1 182 ? -13.952 -7.503 2.780 1.00 83.69 182 GLU A N 1
ATOM 1382 C CA . GLU A 1 182 ? -14.189 -7.074 1.391 1.00 83.69 182 GLU A CA 1
ATOM 1383 C C . GLU A 1 182 ? -14.585 -5.592 1.289 1.00 83.69 182 GLU A C 1
ATOM 1385 O O . GLU A 1 182 ? -14.459 -4.987 0.232 1.00 83.69 182 GLU A O 1
ATOM 1390 N N . ARG A 1 183 ? -15.026 -4.986 2.399 1.00 87.19 183 ARG A N 1
ATOM 1391 C CA . ARG A 1 183 ? -15.504 -3.595 2.491 1.00 87.19 183 ARG A CA 1
ATOM 1392 C C . ARG A 1 183 ? -14.675 -2.808 3.500 1.00 87.19 183 ARG A C 1
ATOM 1394 O O . ARG A 1 183 ? -15.188 -2.223 4.455 1.00 87.19 183 ARG A O 1
ATOM 1401 N N . ARG A 1 184 ? -13.357 -2.867 3.310 1.00 84.44 184 ARG A N 1
ATOM 1402 C CA . ARG A 1 184 ? -12.369 -2.296 4.236 1.00 84.44 184 ARG A CA 1
ATOM 1403 C C . ARG A 1 184 ? -12.524 -0.777 4.337 1.00 84.44 184 ARG A C 1
ATOM 1405 O O . ARG A 1 184 ? -12.482 -0.228 5.433 1.00 84.44 184 ARG A O 1
ATOM 1412 N N . GLU A 1 185 ? -12.734 -0.120 3.198 1.00 85.12 185 GLU A N 1
ATOM 1413 C CA . GLU A 1 185 ? -12.918 1.333 3.110 1.00 85.12 185 GLU A CA 1
ATOM 1414 C C . GLU A 1 185 ? -14.164 1.787 3.876 1.00 85.12 185 GLU A C 1
ATOM 1416 O O . GLU A 1 185 ? -14.063 2.673 4.726 1.00 85.12 185 GLU A O 1
ATOM 1421 N N . ASP A 1 186 ? -15.299 1.111 3.672 1.00 89.25 186 ASP A N 1
ATOM 1422 C CA . ASP A 1 186 ? -16.546 1.390 4.393 1.00 89.25 186 ASP A CA 1
ATOM 1423 C C . ASP A 1 186 ? -16.350 1.276 5.909 1.00 89.25 186 ASP A C 1
ATOM 1425 O O . ASP A 1 186 ? -16.792 2.135 6.671 1.00 89.25 186 ASP A O 1
ATOM 1429 N N . PHE A 1 187 ? -15.649 0.234 6.369 1.00 90.75 187 PHE A N 1
ATOM 1430 C CA . PHE A 1 187 ? -15.346 0.057 7.789 1.00 90.75 187 PHE A CA 1
ATOM 1431 C C . PHE A 1 187 ? -14.520 1.213 8.354 1.00 90.75 187 PHE A C 1
ATOM 1433 O O . PHE A 1 187 ? -14.869 1.762 9.400 1.00 90.75 187 PHE A O 1
ATOM 1440 N N . LEU A 1 188 ? -13.458 1.621 7.657 1.00 89.12 188 LEU A N 1
ATOM 1441 C CA . LEU A 1 188 ? -12.632 2.753 8.082 1.00 89.12 188 LEU A CA 1
ATOM 1442 C C . LEU A 1 188 ? -13.423 4.063 8.105 1.00 89.12 188 LEU A C 1
ATOM 1444 O O . LEU A 1 188 ? -13.240 4.876 9.014 1.00 89.12 188 LEU A O 1
ATOM 1448 N N . GLN A 1 189 ? -14.333 4.252 7.151 1.00 91.06 189 GLN A N 1
ATOM 1449 C CA . GLN A 1 189 ? -15.222 5.406 7.120 1.00 91.06 189 GLN A CA 1
ATOM 1450 C C . GLN A 1 189 ? -16.219 5.397 8.287 1.00 91.06 189 GLN A C 1
ATOM 1452 O O . GLN A 1 189 ? -16.478 6.444 8.879 1.00 91.06 189 GLN A O 1
ATOM 1457 N N . LEU A 1 190 ? -16.752 4.236 8.666 1.00 92.56 190 LEU A N 1
ATOM 1458 C CA . LEU A 1 190 ? -17.622 4.125 9.838 1.00 92.56 190 LEU A CA 1
ATOM 1459 C C . LEU A 1 190 ? -16.857 4.396 11.138 1.00 92.56 190 LEU A C 1
ATOM 1461 O O . LEU A 1 190 ? -17.350 5.126 11.997 1.00 92.56 190 LEU A O 1
ATOM 1465 N N . VAL A 1 191 ? -15.643 3.852 11.275 1.00 91.31 191 VAL A N 1
ATOM 1466 C CA . VAL A 1 191 ? -14.782 4.090 12.444 1.00 91.31 191 VAL A CA 1
ATOM 1467 C C . VAL A 1 191 ? -14.428 5.575 12.579 1.00 91.31 191 VAL A C 1
ATOM 1469 O O . VAL A 1 191 ? -14.448 6.095 13.693 1.00 91.31 191 VAL A O 1
ATOM 1472 N N . SER A 1 192 ? -14.162 6.283 11.475 1.00 88.81 192 SER A N 1
ATOM 1473 C CA . SER A 1 192 ? -13.822 7.716 11.516 1.00 88.81 192 SER A CA 1
ATOM 1474 C C . SER A 1 192 ? -14.984 8.624 11.934 1.00 88.81 192 SER A C 1
ATOM 1476 O O . SER A 1 192 ? -14.746 9.726 12.422 1.00 88.81 192 SER A O 1
ATOM 1478 N N . HIS A 1 193 ? -16.227 8.153 11.806 1.00 90.88 193 HIS A N 1
ATOM 1479 C CA . HIS A 1 193 ? -17.438 8.875 12.217 1.00 90.88 193 HIS A CA 1
ATOM 1480 C C . HIS A 1 193 ? -18.035 8.347 13.529 1.00 90.88 193 HIS A C 1
ATOM 1482 O O . HIS A 1 193 ? -19.148 8.719 13.908 1.00 90.88 193 HIS A O 1
ATOM 1488 N N . LEU A 1 194 ? -17.314 7.477 14.236 1.00 89.75 194 LEU A N 1
ATOM 1489 C CA . LEU A 1 194 ? -17.798 6.863 15.459 1.00 89.75 194 LEU A CA 1
ATOM 1490 C C . LEU A 1 194 ? -17.760 7.858 16.627 1.00 89.75 194 LEU A C 1
ATOM 1492 O O . LEU A 1 194 ? -16.742 8.485 16.920 1.00 89.75 194 LEU A O 1
ATOM 1496 N N . THR A 1 195 ? -18.881 7.992 17.332 1.00 85.62 195 THR A N 1
ATOM 1497 C CA . THR A 1 195 ? -18.993 8.884 18.490 1.00 85.62 195 THR A CA 1
ATOM 1498 C C . THR A 1 195 ? -18.321 8.269 19.717 1.00 85.62 195 THR A C 1
ATOM 1500 O O . THR A 1 195 ? -18.687 7.179 20.151 1.00 85.62 195 THR A O 1
ATOM 1503 N N . ILE A 1 196 ? -17.365 8.988 20.308 1.00 79.12 196 ILE A N 1
ATOM 1504 C CA . ILE A 1 196 ? -16.568 8.525 21.462 1.00 79.12 196 ILE A CA 1
ATOM 1505 C C . ILE A 1 196 ? -17.263 8.838 22.803 1.00 79.12 196 ILE A C 1
ATOM 1507 O O . ILE A 1 196 ? -16.859 8.349 23.858 1.00 79.12 196 ILE A O 1
ATOM 1511 N N . ASP A 1 197 ? -18.335 9.633 22.773 1.00 64.38 197 ASP A N 1
ATOM 1512 C CA . ASP A 1 197 ? -19.063 10.049 23.968 1.00 64.38 197 ASP A CA 1
ATOM 1513 C C . ASP A 1 197 ? -19.967 8.919 24.487 1.00 64.38 197 ASP A C 1
ATOM 1515 O O . ASP A 1 197 ? -21.105 8.728 24.056 1.00 64.38 197 ASP A O 1
ATOM 1519 N N . GLN A 1 198 ? -19.421 8.128 25.409 1.00 57.97 198 GLN A N 1
ATOM 1520 C CA . GLN A 1 198 ? -20.165 7.150 26.199 1.00 57.97 198 GLN A CA 1
ATOM 1521 C C . GLN A 1 198 ? -20.337 7.641 27.634 1.00 57.97 198 GLN A C 1
ATOM 1523 O O . GLN A 1 198 ? -20.074 6.906 28.586 1.00 57.97 198 GLN A O 1
ATOM 1528 N N . SER A 1 199 ? -20.801 8.877 27.811 1.00 51.75 199 SER A N 1
ATOM 1529 C CA . SER A 1 199 ? -21.245 9.340 29.128 1.00 51.75 199 SER A CA 1
ATOM 1530 C C . SER A 1 199 ? -22.281 8.400 29.774 1.00 51.75 199 SER A C 1
ATOM 1532 O O . SER A 1 199 ? -22.341 8.386 30.996 1.00 51.75 199 SER A O 1
ATOM 1534 N N . PHE A 1 200 ? -22.997 7.534 29.026 1.00 49.31 200 PHE A N 1
ATOM 1535 C CA . PHE A 1 200 ? -23.829 6.454 29.592 1.00 49.31 200 PHE A CA 1
ATOM 1536 C C . PHE A 1 200 ? -23.964 5.217 28.664 1.00 49.31 200 PHE A C 1
ATOM 1538 O O . PHE A 1 200 ? -24.792 5.226 27.749 1.00 49.31 200 PHE A O 1
ATOM 1545 N N . PRO A 1 201 ? -23.228 4.111 28.900 1.00 51.03 201 PRO A N 1
ATOM 1546 C CA . PRO A 1 201 ? -23.403 2.839 28.175 1.00 51.03 201 PRO A CA 1
ATOM 1547 C C . PRO A 1 201 ? -24.815 2.238 28.325 1.00 51.03 201 PRO A C 1
ATOM 1549 O O . PRO A 1 201 ? -25.330 1.582 27.419 1.00 51.03 201 PRO A O 1
ATOM 1552 N N . GLU A 1 202 ? -25.469 2.512 29.455 1.00 52.91 202 GLU A N 1
ATOM 1553 C CA . GLU A 1 202 ? -26.807 2.020 29.813 1.00 52.91 202 GLU A CA 1
ATOM 1554 C C . GLU A 1 202 ? -27.906 2.539 28.870 1.00 52.91 202 GLU A C 1
ATOM 1556 O O . GLU A 1 202 ? -28.862 1.824 28.568 1.00 52.91 202 GLU A O 1
ATOM 1561 N N . VAL A 1 203 ? -27.739 3.750 28.327 1.00 51.28 203 VAL A N 1
ATOM 1562 C CA . VAL A 1 203 ? -28.729 4.387 27.442 1.00 51.28 203 VAL A CA 1
ATOM 1563 C C . VAL A 1 203 ? -28.744 3.736 26.053 1.00 51.28 203 VAL A C 1
ATOM 1565 O O . VAL A 1 203 ? -29.802 3.614 25.433 1.00 51.28 203 VAL A O 1
ATOM 1568 N N . TYR A 1 204 ? -27.596 3.257 25.565 1.00 48.00 204 TYR A N 1
ATOM 1569 C CA . TYR A 1 204 ? -27.525 2.566 24.274 1.00 48.00 204 TYR A CA 1
ATOM 1570 C C . TYR A 1 204 ? -28.072 1.137 24.359 1.00 48.00 204 TYR A C 1
ATOM 1572 O O . TYR A 1 204 ? -28.806 0.724 23.464 1.00 48.00 204 TYR A O 1
ATOM 1580 N N . ALA A 1 205 ? -27.811 0.415 25.455 1.00 51.38 205 ALA A N 1
ATOM 1581 C CA . ALA A 1 205 ? -28.393 -0.910 25.688 1.00 51.38 205 ALA A CA 1
ATOM 1582 C C . ALA A 1 205 ? -29.929 -0.858 25.811 1.00 51.38 205 ALA A C 1
ATOM 1584 O O . ALA A 1 205 ? -30.622 -1.710 25.255 1.00 51.38 205 ALA A O 1
ATOM 1585 N N . GLN A 1 206 ? -30.473 0.181 26.457 1.00 53.78 206 GLN A N 1
ATOM 1586 C CA . GLN A 1 206 ? -31.922 0.399 26.514 1.00 53.78 206 GLN A CA 1
ATOM 1587 C C . GLN A 1 206 ? -32.524 0.699 25.137 1.00 53.78 206 GLN A C 1
ATOM 1589 O O . GLN A 1 206 ? -33.579 0.170 24.810 1.00 53.78 206 GLN A O 1
ATOM 1594 N N . ARG A 1 207 ? -31.856 1.485 24.283 1.00 51.19 207 ARG A N 1
ATOM 1595 C CA . ARG A 1 207 ? -32.380 1.807 22.942 1.00 51.19 207 ARG A CA 1
ATOM 1596 C C . ARG A 1 207 ? -32.543 0.592 22.026 1.00 51.19 207 ARG A C 1
ATOM 1598 O O . ARG A 1 207 ? -33.492 0.571 21.250 1.00 51.19 207 ARG A O 1
ATOM 1605 N N . TYR A 1 208 ? -31.664 -0.404 22.124 1.00 54.12 208 TYR A N 1
ATOM 1606 C CA . TYR A 1 208 ? -31.801 -1.646 21.354 1.00 54.12 208 TYR A CA 1
ATOM 1607 C C . TYR A 1 208 ? -32.845 -2.602 21.945 1.00 54.12 208 TYR A C 1
ATOM 1609 O O . TYR A 1 208 ? -33.517 -3.297 21.191 1.00 54.12 208 TYR A O 1
ATOM 1617 N N . ALA A 1 209 ? -33.024 -2.614 23.270 1.00 52.78 209 ALA A N 1
ATOM 1618 C CA . ALA A 1 209 ? -34.023 -3.457 23.927 1.00 52.78 209 ALA A CA 1
ATOM 1619 C C . ALA A 1 209 ? -35.468 -2.972 23.708 1.00 52.78 209 ALA A C 1
ATOM 1621 O O . ALA A 1 209 ? -36.376 -3.791 23.658 1.00 52.78 209 ALA A O 1
ATOM 1622 N N . THR A 1 210 ? -35.685 -1.663 23.552 1.00 46.09 210 THR A N 1
ATOM 1623 C CA . THR A 1 210 ? -37.027 -1.079 23.343 1.00 46.09 210 THR A CA 1
ATOM 1624 C C . THR A 1 210 ? -37.435 -0.998 21.862 1.00 46.09 210 THR A C 1
ATOM 1626 O O . THR A 1 210 ? -38.516 -0.508 21.551 1.00 46.09 210 THR A O 1
ATOM 1629 N N . ALA A 1 211 ? -36.568 -1.428 20.939 1.00 46.41 211 ALA A N 1
ATOM 1630 C CA . ALA A 1 211 ? -36.828 -1.446 19.494 1.00 46.41 211 ALA A CA 1
ATOM 1631 C C . ALA A 1 211 ? -37.202 -2.845 18.948 1.00 46.41 211 ALA A C 1
ATOM 1633 O O . ALA A 1 211 ? -37.327 -3.006 17.732 1.00 46.41 211 ALA A O 1
ATOM 1634 N N . LEU A 1 212 ? -37.373 -3.830 19.838 1.00 40.78 212 LEU A N 1
ATOM 1635 C CA . LEU A 1 212 ? -37.967 -5.152 19.594 1.00 40.78 212 LEU A CA 1
ATOM 1636 C C . LEU A 1 212 ? -39.374 -5.202 20.199 1.00 40.78 212 LEU A C 1
ATOM 1638 O O . LEU A 1 212 ? -40.224 -5.902 19.607 1.00 40.78 212 LEU A O 1
#

Foldseek 3Di:
DDDDPDDDPVPPCVVPPCPPDDPVRQVVDLLDFDKDKDWDDDAQDDFFDFTKIKIATDPHQACPQHWDDKDFDFPDDPDDPPDDDGDGQKIFTTRWAADPPADGPDCDVNHGRRITMDGRRIGTHDGHWDKFFAPDFAPVLLVLLLVQLCVVPPADPPDPDGQWDDDGRTIITGHQHPVCPVVVVVSVVCSVPGDSDPPDPPVVVVVVVVVD

Radius of gyration: 24.05 Å; chains: 1; bounding box: 66×52×57 Å